Protein AF-A0A970E0R8-F1 (afdb_monomer)

Foldseek 3Di:
DQLVVVCCVVAPCLVVCQVPVVVLVVPFFFDFAPVLVVQLVVLNVQLNVLSVCRNVVNDDDCPSNVVSSVSNVVSSVVRVVLRVVCVPPLQAHTVLQVVVCVVVVVVVLVVVCSVVRRGHDLVNQLVGLRQVNLQVCQVVVQVVLVVQQKHFDGQDPPASWTWIAGNVCNVWIKIAHSNLCSQQAVVVSVVHDGVHPDHPLVRRQRIWTPDDPVLLVLLVVLCQVQVVVVQWHFDDDDVPVQKTKIQRNVDQKIKMAGSRVLCGQLSCCNVPVVVSSVSNNVVSPDPRIDIGHPVRVVVVVVVVVVVVVVVVVVVVVD

Structure (mmCIF, N/CA/C/O backbone):
data_AF-A0A970E0R8-F1
#
_entry.id   AF-A0A970E0R8-F1
#
loop_
_atom_site.group_PDB
_atom_site.id
_atom_site.type_symbol
_atom_site.label_atom_id
_atom_site.label_alt_id
_atom_site.label_comp_id
_atom_site.label_asym_id
_atom_site.label_entity_id
_atom_site.label_seq_id
_atom_site.pdbx_PDB_ins_code
_atom_site.Cartn_x
_atom_site.Cartn_y
_atom_site.Cartn_z
_atom_site.occupancy
_atom_site.B_iso_or_equiv
_atom_site.auth_seq_id
_atom_site.auth_comp_id
_atom_site.auth_asym_id
_atom_site.auth_atom_id
_atom_site.pdbx_PDB_model_num
ATOM 1 N N . MET A 1 1 ? 35.365 23.571 -42.923 1.00 55.44 1 MET A N 1
ATOM 2 C CA . MET A 1 1 ? 34.091 23.114 -42.326 1.00 55.44 1 MET A CA 1
ATOM 3 C C . MET A 1 1 ? 34.429 22.540 -40.958 1.00 55.44 1 MET A C 1
ATOM 5 O O . MET A 1 1 ? 35.427 21.837 -40.875 1.00 55.44 1 MET A O 1
ATOM 9 N N . SER A 1 2 ? 33.723 22.905 -39.884 1.00 83.94 2 SER A N 1
ATOM 10 C CA . SER A 1 2 ? 33.993 22.300 -38.567 1.00 83.94 2 SER A CA 1
ATOM 11 C C . SER A 1 2 ? 33.702 20.799 -38.647 1.00 83.94 2 SER A C 1
ATOM 13 O O . SER A 1 2 ? 32.659 20.429 -39.182 1.00 83.94 2 SER A O 1
ATOM 15 N N . ARG A 1 3 ? 34.587 19.939 -38.120 1.00 82.94 3 ARG A N 1
ATOM 16 C CA . ARG A 1 3 ? 34.384 18.474 -38.093 1.00 82.94 3 ARG A CA 1
ATOM 17 C C . ARG A 1 3 ? 33.045 18.084 -37.459 1.00 82.94 3 ARG A C 1
ATOM 19 O O . ARG A 1 3 ? 32.427 17.104 -37.847 1.00 82.94 3 ARG A O 1
ATOM 26 N N . ARG A 1 4 ? 32.552 18.910 -36.536 1.00 83.81 4 ARG A N 1
ATOM 27 C CA . ARG A 1 4 ? 31.232 18.768 -35.916 1.00 83.81 4 ARG A CA 1
ATOM 28 C C . ARG A 1 4 ? 30.074 18.980 -36.905 1.00 83.81 4 ARG A C 1
ATOM 30 O O . ARG A 1 4 ? 29.100 18.242 -36.865 1.00 83.81 4 ARG A O 1
ATOM 37 N N . VAL A 1 5 ? 30.206 19.944 -37.819 1.00 84.56 5 VAL A N 1
ATOM 38 C CA . VAL A 1 5 ? 29.236 20.192 -38.905 1.00 84.56 5 VAL A CA 1
ATOM 39 C C . VAL A 1 5 ? 29.293 19.070 -39.945 1.00 84.56 5 VAL A C 1
ATOM 41 O O . VAL A 1 5 ? 28.262 18.664 -40.467 1.00 84.56 5 VAL A O 1
ATOM 44 N N . GLU A 1 6 ? 30.484 18.532 -40.219 1.00 85.62 6 GLU A N 1
ATOM 45 C CA . GLU A 1 6 ? 30.643 17.362 -41.091 1.00 85.62 6 GLU A CA 1
ATOM 46 C C . GLU A 1 6 ? 29.931 16.126 -40.520 1.00 85.62 6 GLU A C 1
ATOM 48 O O . GLU A 1 6 ? 29.202 15.456 -41.250 1.00 85.62 6 GLU A O 1
ATOM 53 N N . LEU A 1 7 ? 30.070 15.865 -39.213 1.00 87.25 7 LEU A N 1
ATOM 54 C CA . LEU A 1 7 ? 29.351 14.780 -38.539 1.00 87.25 7 LEU A CA 1
ATOM 55 C C . LEU A 1 7 ? 27.836 14.967 -38.577 1.00 87.25 7 LEU A C 1
ATOM 57 O O . LEU A 1 7 ? 27.140 14.034 -38.960 1.00 87.25 7 LEU A O 1
ATOM 61 N N . ALA A 1 8 ? 27.340 16.159 -38.238 1.00 86.31 8 ALA A N 1
ATOM 62 C CA . ALA A 1 8 ? 25.906 16.450 -38.240 1.00 86.31 8 ALA A CA 1
ATOM 63 C C . ALA A 1 8 ? 25.267 16.279 -39.632 1.00 86.31 8 ALA A C 1
ATOM 65 O O . ALA A 1 8 ? 24.141 15.809 -39.740 1.00 86.31 8 ALA A O 1
ATOM 66 N N . ASN A 1 9 ? 26.002 16.608 -40.701 1.00 85.62 9 ASN A N 1
ATOM 67 C CA . ASN A 1 9 ? 25.536 16.403 -42.075 1.00 85.62 9 ASN A CA 1
ATOM 68 C C . ASN A 1 9 ? 25.559 14.929 -42.505 1.00 85.62 9 ASN A C 1
ATOM 70 O O . ASN A 1 9 ? 24.813 14.542 -43.401 1.00 85.62 9 ASN A O 1
ATOM 74 N N . LYS A 1 10 ? 26.456 14.119 -41.930 1.00 87.94 10 LYS A N 1
ATOM 75 C CA . LYS A 1 10 ? 26.645 12.715 -42.315 1.00 87.94 10 LYS A CA 1
ATOM 76 C C . LYS A 1 10 ? 25.756 11.757 -41.522 1.00 87.94 10 LYS A C 1
ATOM 78 O O . LYS A 1 10 ? 25.326 10.744 -42.069 1.00 87.94 10 LYS A O 1
ATOM 83 N N . TYR A 1 11 ? 25.501 12.073 -40.258 1.00 88.50 11 TYR A N 1
ATOM 84 C CA . TYR A 1 11 ? 24.679 11.292 -39.343 1.00 88.50 11 TYR A CA 1
ATOM 85 C C . TYR A 1 11 ? 23.713 12.246 -38.640 1.00 88.50 11 TYR A C 1
ATOM 87 O O . TYR A 1 11 ? 24.094 12.988 -37.733 1.00 88.50 11 TYR A O 1
ATOM 95 N N . GLU A 1 12 ? 22.464 12.255 -39.095 1.00 87.75 12 GLU A N 1
ATOM 96 C CA . GLU A 1 12 ? 21.429 13.131 -38.550 1.00 87.75 12 GLU A CA 1
ATOM 97 C C . GLU A 1 12 ? 21.227 12.866 -37.050 1.00 87.75 12 GLU A C 1
ATOM 99 O O . GLU A 1 12 ? 21.068 11.721 -36.636 1.00 87.75 12 GLU A O 1
ATOM 104 N N . GLY A 1 13 ? 21.266 13.916 -36.224 1.00 85.50 13 GLY A N 1
ATOM 105 C CA . GLY A 1 13 ? 21.041 13.817 -34.776 1.00 85.50 13 GLY A CA 1
ATOM 106 C C . GLY A 1 13 ? 22.194 13.227 -33.949 1.00 85.50 13 GLY A C 1
ATOM 107 O O . GLY A 1 13 ? 22.050 13.100 -32.736 1.00 85.50 13 GLY A O 1
ATOM 108 N N . ILE A 1 14 ? 23.351 12.904 -34.547 1.00 87.44 14 ILE A N 1
ATOM 109 C CA . ILE A 1 14 ? 24.494 12.310 -33.817 1.00 87.44 14 ILE A CA 1
ATOM 110 C C . ILE A 1 14 ? 25.061 13.220 -32.721 1.00 87.44 14 ILE A C 1
ATOM 112 O O . ILE A 1 14 ? 25.547 12.738 -31.704 1.00 87.44 14 ILE A O 1
ATOM 116 N N . ILE A 1 15 ? 25.011 14.538 -32.929 1.00 87.12 15 ILE A N 1
ATOM 117 C CA . ILE A 1 15 ? 25.496 15.518 -31.953 1.00 87.12 15 ILE A CA 1
ATOM 118 C C . ILE A 1 15 ? 24.548 15.574 -30.755 1.00 87.12 15 ILE A C 1
ATOM 120 O O . ILE A 1 15 ? 25.009 15.486 -29.623 1.00 87.12 15 ILE A O 1
ATOM 124 N N . ASP A 1 16 ? 23.240 15.621 -31.003 1.00 84.81 16 ASP A N 1
ATOM 125 C CA . ASP A 1 16 ? 22.225 15.639 -29.944 1.00 84.81 16 ASP A CA 1
ATOM 126 C C . ASP A 1 16 ? 22.249 14.336 -29.133 1.00 84.81 16 ASP A C 1
ATOM 128 O O . ASP A 1 16 ? 22.118 14.351 -27.914 1.00 84.81 16 ASP A O 1
ATOM 132 N N . ALA A 1 17 ? 22.482 13.200 -29.796 1.00 83.94 17 ALA A N 1
ATOM 133 C CA . ALA A 1 17 ? 22.607 11.902 -29.140 1.00 83.94 17 ALA A CA 1
ATOM 134 C C . ALA A 1 17 ? 23.769 11.827 -28.137 1.00 83.94 17 ALA A C 1
ATOM 136 O O . ALA A 1 17 ? 23.660 11.094 -27.160 1.00 83.94 17 ALA A O 1
ATOM 137 N N . VAL A 1 18 ? 24.859 12.559 -28.388 1.00 85.62 18 VAL A N 1
ATOM 138 C CA . VAL A 1 18 ? 26.055 12.636 -27.529 1.00 85.62 18 VAL A CA 1
ATOM 139 C C . VAL A 1 18 ? 25.902 13.714 -26.455 1.00 85.62 18 VAL A C 1
ATOM 141 O O . VAL A 1 18 ? 26.378 13.543 -25.342 1.00 85.62 18 VAL A O 1
ATOM 144 N N . GLU A 1 19 ? 25.257 14.840 -26.766 1.00 83.56 19 GLU A N 1
ATOM 145 C CA . GLU A 1 19 ? 25.126 15.955 -25.818 1.00 83.56 19 GLU A CA 1
ATOM 146 C C . GLU A 1 19 ? 23.955 15.793 -24.836 1.00 83.56 19 GLU A C 1
ATOM 148 O O . GLU A 1 19 ? 24.009 16.342 -23.738 1.00 83.56 19 GLU A O 1
ATOM 153 N N . ASP A 1 20 ? 22.922 15.032 -25.206 1.00 81.62 20 ASP A N 1
ATOM 154 C CA . ASP A 1 20 ? 21.663 14.888 -24.463 1.00 81.62 20 ASP A CA 1
ATOM 155 C C . ASP A 1 20 ? 21.230 13.409 -24.330 1.00 81.62 20 ASP A C 1
ATOM 157 O O . ASP A 1 20 ? 20.038 13.079 -24.342 1.00 81.62 20 ASP A O 1
ATOM 161 N N . SER A 1 21 ? 22.189 12.491 -24.203 1.00 72.69 21 SER A N 1
ATOM 162 C CA . SER A 1 21 ? 21.945 11.042 -24.214 1.00 72.69 21 SER A CA 1
ATOM 163 C C . SER A 1 21 ? 20.927 10.565 -23.164 1.00 72.69 21 SER A C 1
ATOM 165 O O . SER A 1 21 ? 20.102 9.694 -23.452 1.00 72.69 21 SER A O 1
ATOM 167 N N . ASP A 1 22 ? 20.899 11.190 -21.985 1.00 76.38 22 ASP A N 1
ATOM 168 C CA . ASP A 1 22 ? 19.986 10.840 -20.890 1.00 76.38 22 ASP A CA 1
ATOM 169 C C . ASP A 1 22 ? 18.531 11.287 -21.114 1.00 76.38 22 ASP A C 1
ATOM 171 O O . ASP A 1 22 ? 17.607 10.722 -20.514 1.00 76.38 22 ASP A O 1
ATOM 175 N N . ARG A 1 23 ? 18.283 12.259 -22.010 1.00 80.62 23 ARG A N 1
ATOM 176 C CA . ARG A 1 23 ? 16.935 12.821 -22.230 1.00 80.62 23 ARG A CA 1
ATOM 177 C C . ARG A 1 23 ? 15.926 11.787 -22.703 1.00 80.62 23 ARG A C 1
ATOM 179 O O . ARG A 1 23 ? 14.732 11.954 -22.460 1.00 80.62 23 ARG A O 1
ATOM 186 N N . ILE A 1 24 ? 16.378 10.716 -23.357 1.00 83.31 24 ILE A N 1
ATOM 187 C CA . ILE A 1 24 ? 15.482 9.650 -23.804 1.00 83.31 24 ILE A CA 1
ATOM 188 C C . ILE A 1 24 ? 14.717 9.048 -22.629 1.00 83.31 24 ILE A C 1
ATOM 190 O O . ILE A 1 24 ? 13.506 8.874 -22.727 1.00 83.31 24 ILE A O 1
ATOM 194 N N . PHE A 1 25 ? 15.384 8.808 -21.498 1.00 84.62 25 PHE A N 1
ATOM 195 C CA . PHE A 1 25 ? 14.756 8.206 -20.328 1.00 84.62 25 PHE A CA 1
ATOM 196 C C . PHE A 1 25 ? 13.731 9.138 -19.698 1.00 84.62 25 PHE A C 1
ATOM 198 O O . PHE A 1 25 ? 12.770 8.657 -19.100 1.00 84.62 25 PHE A O 1
ATOM 205 N N . ASP A 1 26 ? 13.898 10.451 -19.865 1.00 82.06 26 ASP A N 1
ATOM 206 C CA . ASP A 1 26 ? 12.980 11.453 -19.340 1.00 82.06 26 ASP A CA 1
ATOM 207 C C . ASP A 1 26 ? 11.621 11.483 -20.033 1.00 82.06 26 ASP A C 1
ATOM 209 O O . ASP A 1 26 ? 10.632 11.850 -19.395 1.00 82.06 26 ASP A O 1
ATOM 213 N N . LEU A 1 27 ? 11.556 11.022 -21.279 1.00 84.88 27 LEU A N 1
ATOM 214 C CA . LEU A 1 27 ? 10.340 11.000 -22.091 1.00 84.88 27 LEU A CA 1
ATOM 215 C C . LEU A 1 27 ? 9.487 9.739 -21.887 1.00 84.88 27 LEU A C 1
ATOM 217 O O . LEU A 1 27 ? 8.337 9.705 -22.319 1.00 84.88 27 LEU A O 1
ATOM 221 N N . LEU A 1 28 ? 10.036 8.713 -21.236 1.00 91.00 28 LEU A N 1
ATOM 222 C CA . LEU A 1 28 ? 9.381 7.413 -21.080 1.00 91.00 28 LEU A CA 1
ATOM 223 C C . LEU A 1 28 ? 8.360 7.444 -19.943 1.00 91.00 28 LEU A C 1
ATOM 225 O O . LEU A 1 28 ? 8.532 8.156 -18.948 1.00 91.00 28 LEU A O 1
ATOM 229 N N . GLU A 1 29 ? 7.304 6.643 -20.067 1.00 92.25 29 GLU A N 1
ATOM 230 C CA . GLU A 1 29 ? 6.289 6.496 -19.021 1.00 92.25 29 GLU A CA 1
ATOM 231 C C . GLU A 1 29 ? 6.630 5.328 -18.087 1.00 92.25 29 GLU A C 1
ATOM 233 O O . GLU A 1 29 ? 6.401 5.392 -16.868 1.00 92.25 29 GLU A O 1
ATOM 238 N N . LEU A 1 30 ? 7.228 4.275 -18.648 1.00 96.25 30 LEU A N 1
ATOM 239 C CA . LEU A 1 30 ? 7.554 3.041 -17.950 1.00 96.25 30 LEU A CA 1
ATOM 240 C C . LEU A 1 30 ? 8.971 3.026 -17.376 1.00 96.25 30 LEU A C 1
ATOM 242 O O . LEU A 1 30 ? 9.902 3.657 -17.874 1.00 96.25 30 LEU A O 1
ATOM 246 N N . MET A 1 31 ? 9.132 2.259 -16.301 1.00 95.50 31 MET A N 1
ATOM 247 C CA . MET A 1 31 ? 10.442 1.809 -15.857 1.00 95.50 31 MET A CA 1
ATOM 248 C C . MET A 1 31 ? 11.032 0.912 -16.947 1.00 95.50 31 MET A C 1
ATOM 250 O O . MET A 1 31 ? 10.398 -0.052 -17.379 1.00 95.50 31 MET A O 1
ATOM 254 N N . ILE A 1 32 ? 12.253 1.233 -17.366 1.00 94.88 32 ILE A N 1
ATOM 255 C CA . ILE A 1 32 ? 12.979 0.454 -18.369 1.00 94.88 32 ILE A CA 1
ATOM 256 C C . ILE A 1 32 ? 13.851 -0.596 -17.671 1.00 94.88 32 ILE A C 1
ATOM 258 O O . ILE A 1 32 ? 14.581 -0.224 -16.740 1.00 94.88 32 ILE A O 1
ATOM 262 N N . PRO A 1 33 ? 13.808 -1.866 -18.117 1.00 95.12 33 PRO A N 1
ATOM 263 C CA . PRO A 1 33 ? 14.660 -2.925 -17.600 1.00 95.12 33 PRO A CA 1
ATOM 264 C C . PRO A 1 33 ? 16.147 -2.574 -17.667 1.00 95.12 33 PRO A C 1
ATOM 266 O O . PRO A 1 33 ? 16.632 -2.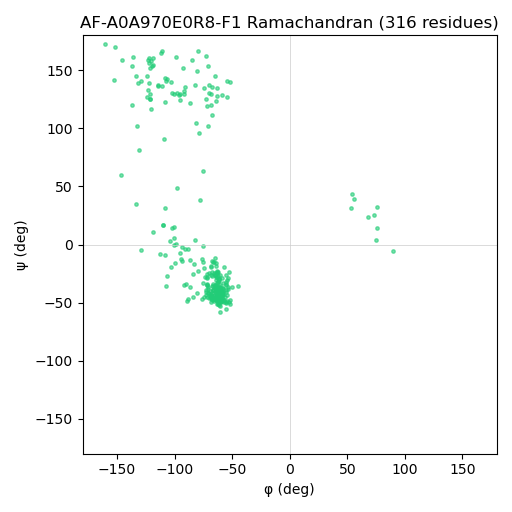025 -18.662 1.00 95.12 33 PRO A O 1
ATOM 269 N N . ASP A 1 34 ? 16.895 -2.950 -16.630 1.00 94.19 34 ASP A N 1
ATOM 270 C CA . ASP A 1 34 ? 18.324 -2.632 -16.527 1.00 94.19 34 ASP A CA 1
ATOM 271 C C . ASP A 1 34 ? 19.145 -3.165 -17.709 1.00 94.19 34 ASP A C 1
ATOM 273 O O . ASP A 1 34 ? 20.090 -2.506 -18.134 1.00 94.19 34 ASP A O 1
ATOM 277 N N . HIS A 1 35 ? 18.782 -4.312 -18.289 1.00 92.69 35 HIS A N 1
ATOM 278 C CA . HIS A 1 35 ? 19.501 -4.864 -19.441 1.00 92.69 35 HIS A CA 1
ATOM 279 C C . HIS A 1 35 ? 19.390 -3.968 -20.692 1.00 92.69 35 HIS A C 1
ATOM 281 O O . HIS A 1 35 ? 20.381 -3.795 -21.404 1.00 92.69 35 HIS A O 1
ATOM 287 N N . LEU A 1 36 ? 18.233 -3.330 -20.922 1.00 94.06 36 LEU A N 1
ATOM 288 C CA . LEU A 1 36 ? 18.048 -2.362 -22.011 1.00 94.06 36 LEU A CA 1
ATOM 289 C C . LEU A 1 36 ? 18.770 -1.045 -21.709 1.00 94.06 36 LEU A C 1
ATOM 291 O O . LEU A 1 36 ? 19.486 -0.529 -22.567 1.00 94.06 36 LEU A O 1
ATOM 295 N N . LYS A 1 37 ? 18.658 -0.545 -20.467 1.00 92.12 37 LYS A N 1
ATOM 296 C CA . LYS A 1 37 ? 19.397 0.645 -20.007 1.00 92.12 37 LYS A CA 1
ATOM 297 C C . LYS A 1 37 ? 20.903 0.470 -20.219 1.00 92.12 37 LYS A C 1
ATOM 299 O O . LYS A 1 37 ? 21.541 1.319 -20.827 1.00 92.12 37 LYS A O 1
ATOM 304 N N . GLN A 1 38 ? 21.464 -0.658 -19.780 1.00 92.88 38 GLN A N 1
ATOM 305 C CA . GLN A 1 38 ? 22.888 -0.968 -19.931 1.00 92.88 38 GLN A CA 1
ATOM 306 C C . GLN A 1 38 ? 23.321 -1.076 -21.394 1.00 92.88 38 GLN A C 1
ATOM 308 O O . GLN A 1 38 ? 24.420 -0.637 -21.724 1.00 92.88 38 GLN A O 1
ATOM 313 N N . SER A 1 39 ? 22.489 -1.658 -22.266 1.00 93.25 39 SER A N 1
ATOM 314 C CA . SER A 1 39 ? 22.783 -1.718 -23.702 1.00 93.25 39 SER A CA 1
ATOM 315 C C . SER A 1 39 ? 22.872 -0.317 -24.306 1.00 93.25 39 SER A C 1
ATOM 317 O O . SER A 1 39 ? 23.818 -0.023 -25.034 1.00 93.25 39 SER A O 1
ATOM 319 N N . CYS A 1 40 ? 21.930 0.560 -23.952 1.00 92.88 40 CYS A N 1
ATOM 320 C CA . CYS A 1 40 ? 21.928 1.946 -24.406 1.00 92.88 40 CYS A CA 1
ATOM 321 C C . CYS A 1 40 ? 23.126 2.726 -23.859 1.00 92.88 40 CYS A C 1
ATOM 323 O O . CYS A 1 40 ? 23.849 3.318 -24.648 1.00 92.88 40 CYS A O 1
ATOM 325 N N . PHE A 1 41 ? 23.406 2.661 -22.551 1.00 92.25 41 PHE A N 1
ATOM 326 C CA . PHE A 1 41 ? 24.554 3.358 -21.958 1.00 92.25 41 PHE A CA 1
ATOM 327 C C . PHE A 1 41 ? 25.885 2.927 -22.579 1.00 92.25 41 PHE A C 1
ATOM 329 O O . PHE A 1 41 ? 26.714 3.770 -22.895 1.00 92.25 41 PHE A O 1
ATOM 336 N N . LYS A 1 42 ? 26.079 1.627 -22.838 1.00 93.81 42 LYS A N 1
ATOM 337 C CA . LYS A 1 42 ? 27.290 1.141 -23.519 1.00 93.81 42 LYS A CA 1
ATOM 338 C C . LYS A 1 42 ? 27.416 1.686 -24.941 1.00 93.81 42 LYS A C 1
ATOM 340 O O . LYS A 1 42 ? 28.516 2.056 -25.342 1.00 93.81 42 LYS A O 1
ATOM 345 N N . ALA A 1 43 ? 26.315 1.711 -25.695 1.00 92.75 43 ALA A N 1
ATOM 346 C CA . ALA A 1 43 ? 26.308 2.240 -27.056 1.00 92.75 43 ALA A CA 1
ATOM 347 C C . ALA A 1 43 ? 26.557 3.758 -27.078 1.00 92.75 43 ALA A C 1
ATOM 349 O O . ALA A 1 43 ? 27.310 4.238 -27.924 1.00 92.75 43 ALA A O 1
ATOM 350 N N . THR A 1 44 ? 25.987 4.490 -26.117 1.00 92.25 44 THR A N 1
ATOM 351 C CA . THR A 1 44 ? 26.241 5.916 -25.891 1.00 92.25 44 THR A CA 1
ATOM 352 C C . THR A 1 44 ? 27.713 6.169 -25.573 1.00 92.25 44 THR A C 1
ATOM 354 O O . THR A 1 44 ? 28.370 6.862 -26.339 1.00 92.25 44 THR A O 1
ATOM 357 N N . ASP A 1 45 ? 28.270 5.549 -24.526 1.00 92.50 45 ASP A N 1
ATOM 358 C CA . ASP A 1 45 ? 29.668 5.745 -24.104 1.00 92.50 45 ASP A CA 1
ATOM 359 C C . ASP A 1 45 ? 30.669 5.505 -25.244 1.00 92.50 45 ASP A C 1
ATOM 361 O O . ASP A 1 45 ? 31.712 6.157 -25.343 1.00 92.50 45 ASP A O 1
ATOM 365 N N . GLU A 1 46 ? 30.397 4.507 -26.086 1.00 93.62 46 GLU A N 1
ATOM 366 C CA . GLU A 1 46 ? 31.223 4.209 -27.249 1.00 93.62 46 GLU A CA 1
ATOM 367 C C . GLU A 1 46 ? 31.103 5.288 -28.331 1.00 93.62 46 GLU A C 1
ATOM 369 O O . GLU A 1 46 ? 32.120 5.743 -28.862 1.00 93.62 46 GLU A O 1
ATOM 374 N N . LEU A 1 47 ? 29.877 5.717 -28.637 1.00 93.38 47 LEU A N 1
ATOM 375 C CA . LEU A 1 47 ? 29.610 6.773 -29.606 1.00 93.38 47 LEU A CA 1
ATOM 376 C C . LEU A 1 47 ? 30.240 8.104 -29.173 1.00 93.38 47 LEU A C 1
ATOM 378 O O . LEU A 1 47 ? 30.923 8.734 -29.979 1.00 93.38 47 LEU A O 1
ATOM 382 N N . GLU A 1 48 ? 30.069 8.500 -27.909 1.00 92.88 48 GLU A N 1
ATOM 383 C CA . GLU A 1 48 ? 30.628 9.733 -27.343 1.00 92.88 48 GLU A CA 1
ATOM 384 C C . GLU A 1 48 ? 32.154 9.770 -27.498 1.00 92.88 48 GLU A C 1
ATOM 386 O O . GLU A 1 48 ? 32.702 10.741 -28.025 1.00 92.88 48 GLU A O 1
ATOM 391 N N . LYS A 1 49 ? 32.846 8.677 -27.144 1.00 92.69 49 LYS A N 1
ATOM 392 C CA . LYS A 1 49 ? 34.310 8.567 -27.284 1.00 92.69 49 LYS A CA 1
ATOM 393 C C . LYS A 1 49 ? 34.770 8.721 -28.728 1.00 92.69 49 LYS A C 1
ATOM 395 O O . LYS A 1 49 ? 35.749 9.423 -28.985 1.00 92.69 49 LYS A O 1
ATOM 400 N N . LEU A 1 50 ? 34.098 8.062 -29.672 1.00 92.31 50 LEU A N 1
ATOM 401 C CA . LEU A 1 50 ? 34.465 8.131 -31.089 1.00 92.31 50 LEU A CA 1
ATOM 402 C C . LEU A 1 50 ? 34.188 9.521 -31.674 1.00 92.31 50 LEU A C 1
ATOM 404 O O . LEU A 1 50 ? 35.007 10.050 -32.432 1.00 92.31 50 LEU A O 1
ATOM 408 N N . VAL A 1 51 ? 33.069 10.147 -31.296 1.00 91.19 51 VAL A N 1
ATOM 409 C CA . VAL A 1 51 ? 32.735 11.516 -31.712 1.00 91.19 51 VAL A CA 1
ATOM 410 C C . VAL A 1 51 ? 33.764 12.500 -31.161 1.00 91.19 51 VAL A C 1
ATOM 412 O O . VAL A 1 51 ? 34.284 13.318 -31.922 1.00 91.19 51 VAL A O 1
ATOM 415 N N . GLU A 1 52 ? 34.132 12.389 -29.884 1.00 91.38 52 GLU A N 1
ATOM 416 C CA . GLU A 1 52 ? 35.150 13.239 -29.264 1.00 91.38 52 GLU A CA 1
ATOM 417 C C . GLU A 1 52 ? 36.513 13.084 -29.959 1.00 91.38 52 GLU A C 1
ATOM 419 O O . GLU A 1 52 ? 37.140 14.077 -30.338 1.00 91.38 52 GLU A O 1
ATOM 424 N N . GLN A 1 53 ? 36.966 11.847 -30.196 1.00 90.94 53 GLN A N 1
ATOM 425 C CA . GLN A 1 53 ? 38.235 11.578 -30.882 1.00 90.94 53 GLN A CA 1
ATOM 426 C C . GLN A 1 53 ? 38.269 12.164 -32.296 1.00 90.94 53 GLN A C 1
ATOM 428 O O . GLN A 1 53 ? 39.277 12.760 -32.696 1.00 90.94 53 GLN A O 1
ATOM 433 N N . TYR A 1 54 ? 37.173 12.041 -33.045 1.00 90.81 54 TYR A N 1
ATOM 434 C CA . TYR A 1 54 ? 37.073 12.612 -34.381 1.00 90.81 54 TYR A CA 1
ATOM 435 C C . TYR A 1 54 ? 37.040 14.147 -34.347 1.00 90.81 54 TYR A C 1
ATOM 437 O O . TYR A 1 54 ? 37.779 14.795 -35.095 1.00 90.81 54 TYR A O 1
ATOM 445 N N . VAL A 1 55 ? 36.244 14.755 -33.460 1.00 87.94 55 VAL A N 1
ATOM 446 C CA . VAL A 1 55 ? 36.138 16.220 -33.327 1.00 87.94 55 VAL A CA 1
ATOM 447 C C . VAL A 1 55 ? 37.472 16.844 -32.901 1.00 87.94 55 VAL A C 1
ATOM 449 O O . VAL A 1 55 ? 37.860 17.869 -33.462 1.00 87.94 55 VAL A O 1
ATOM 452 N N . LEU A 1 56 ? 38.211 16.206 -31.985 1.00 89.12 56 LEU A N 1
ATOM 453 C CA . LEU A 1 56 ? 39.509 16.676 -31.481 1.00 89.12 56 LEU A CA 1
ATOM 454 C C . LEU A 1 56 ? 40.688 16.477 -32.446 1.00 89.12 56 LEU A C 1
ATOM 456 O O . LEU A 1 56 ? 41.811 16.846 -32.106 1.00 89.12 56 LEU A O 1
ATOM 460 N N . GLY A 1 57 ? 40.489 15.884 -33.625 1.00 84.81 57 GLY A N 1
ATOM 461 C CA . GLY A 1 57 ? 41.603 15.657 -34.550 1.00 84.81 57 GLY A CA 1
ATOM 462 C C . GLY A 1 57 ? 42.337 14.328 -34.378 1.00 84.81 57 GLY A C 1
ATOM 463 O O . GLY A 1 57 ? 43.215 14.041 -35.189 1.00 84.81 57 GLY A O 1
ATOM 464 N N . LYS A 1 58 ? 42.004 13.536 -33.348 1.00 84.56 58 LYS A N 1
ATOM 465 C CA . LYS A 1 58 ? 42.727 12.308 -32.966 1.00 84.56 58 LYS A CA 1
ATOM 466 C C . LYS A 1 58 ? 42.437 11.139 -33.908 1.00 84.56 58 LYS A C 1
ATOM 468 O O . LYS A 1 58 ? 43.338 10.355 -34.181 1.00 84.56 58 LYS A O 1
ATOM 473 N N . GLU A 1 59 ? 41.221 11.065 -34.448 1.00 81.56 59 GLU A N 1
ATOM 474 C CA . GLU A 1 59 ? 40.891 10.202 -35.587 1.00 81.56 59 GLU A CA 1
ATOM 475 C C . GLU A 1 59 ? 40.710 11.026 -36.867 1.00 81.56 59 GLU A C 1
ATOM 477 O O . GLU A 1 59 ? 40.183 12.141 -36.855 1.00 81.56 59 GLU A O 1
ATOM 482 N N . SER A 1 60 ? 41.165 10.483 -37.996 1.00 75.31 60 SER A N 1
ATOM 483 C CA . SER A 1 60 ? 41.086 11.130 -39.312 1.00 75.31 60 SER A CA 1
ATOM 484 C C . SER A 1 60 ? 39.923 10.630 -40.170 1.00 75.31 60 SER A C 1
ATOM 486 O O . SER A 1 60 ? 39.567 11.286 -41.145 1.00 75.31 60 SER A O 1
ATOM 488 N N . THR A 1 61 ? 39.317 9.492 -39.820 1.00 79.44 61 THR A N 1
ATOM 489 C CA . THR A 1 61 ? 38.247 8.865 -40.607 1.00 79.44 61 THR A CA 1
ATOM 490 C C . THR A 1 61 ? 36.988 8.676 -39.774 1.00 79.44 61 THR A C 1
ATOM 492 O O . THR A 1 61 ? 37.040 8.650 -38.554 1.00 79.44 61 THR A O 1
ATOM 495 N N . THR A 1 62 ? 35.846 8.535 -40.445 1.00 82.44 62 THR A N 1
ATOM 496 C CA . THR A 1 62 ? 34.536 8.295 -39.811 1.00 82.44 62 THR A CA 1
ATOM 497 C C . THR A 1 62 ? 34.095 6.829 -39.909 1.00 82.44 62 THR A C 1
ATOM 499 O O . THR A 1 62 ? 32.917 6.529 -39.723 1.00 82.44 62 THR A O 1
ATOM 502 N N . GLY A 1 63 ? 35.010 5.914 -40.259 1.00 82.50 63 GLY A N 1
ATOM 503 C CA . GLY A 1 63 ? 34.685 4.508 -40.529 1.00 82.50 63 GLY A CA 1
ATOM 504 C C . GLY A 1 63 ? 34.173 3.751 -39.300 1.00 82.50 63 GLY A C 1
ATOM 505 O O . GLY A 1 63 ? 33.241 2.963 -39.416 1.00 82.50 63 GLY A O 1
ATOM 506 N N . SER A 1 64 ? 34.732 4.051 -38.127 1.00 84.50 64 SER A N 1
ATOM 507 C CA . SER A 1 64 ? 34.343 3.530 -36.806 1.00 84.50 64 SER A CA 1
ATOM 508 C C . SER A 1 64 ? 33.010 4.099 -36.297 1.00 84.50 64 SER A C 1
ATOM 510 O O . SER A 1 64 ? 32.286 3.426 -35.565 1.00 84.50 64 SER A O 1
ATOM 512 N N . LEU A 1 65 ? 32.652 5.316 -36.720 1.00 89.75 65 LEU A N 1
ATOM 513 C CA . LEU A 1 65 ? 31.465 6.032 -36.243 1.00 89.75 65 LEU A CA 1
ATOM 514 C C . LEU A 1 65 ? 30.149 5.450 -36.758 1.00 89.75 65 LEU A C 1
ATOM 516 O O . LEU A 1 65 ? 29.170 5.451 -36.021 1.00 89.75 65 LEU A O 1
ATOM 520 N N . ARG A 1 66 ? 30.105 4.935 -37.993 1.00 90.06 66 ARG A N 1
ATOM 521 C CA . ARG A 1 66 ? 28.862 4.384 -38.556 1.00 90.06 66 ARG A CA 1
ATOM 522 C C . ARG A 1 66 ? 28.350 3.167 -37.765 1.00 90.06 66 ARG A C 1
ATOM 524 O O . ARG A 1 66 ? 27.202 3.216 -37.337 1.00 90.06 66 ARG A O 1
ATOM 531 N N . PRO A 1 67 ? 29.163 2.128 -37.493 1.00 92.75 67 PRO A N 1
ATOM 532 C CA . PRO A 1 67 ? 28.712 0.993 -36.684 1.00 92.75 67 PRO A CA 1
ATOM 533 C C . PRO A 1 67 ? 28.364 1.358 -35.233 1.00 92.75 67 PRO A C 1
ATOM 535 O O . PRO A 1 67 ? 27.536 0.697 -34.611 1.00 92.75 67 PRO A O 1
ATOM 538 N N . ALA A 1 68 ? 29.012 2.372 -34.648 1.00 92.88 68 ALA A N 1
ATOM 539 C CA . ALA A 1 68 ? 28.648 2.872 -33.318 1.00 92.88 68 ALA A CA 1
ATOM 540 C C . ALA A 1 68 ? 27.302 3.614 -33.342 1.00 92.88 68 ALA A C 1
ATOM 542 O O . ALA A 1 68 ? 26.459 3.392 -32.476 1.00 92.88 68 ALA A O 1
ATOM 543 N N . TRP A 1 69 ? 27.070 4.429 -34.374 1.00 92.88 69 TRP A N 1
ATOM 544 C CA . TRP A 1 69 ? 25.808 5.131 -34.595 1.00 92.88 69 TRP A CA 1
ATOM 545 C C . TRP A 1 69 ? 24.633 4.176 -34.833 1.00 92.88 69 TRP A C 1
ATOM 547 O O . TRP A 1 69 ? 23.562 4.354 -34.258 1.00 92.88 69 TRP A O 1
ATOM 557 N N . GLU A 1 70 ? 24.835 3.132 -35.641 1.00 93.12 70 GLU A N 1
ATOM 558 C CA . GLU A 1 70 ? 23.836 2.083 -35.879 1.00 93.12 70 GLU A CA 1
ATOM 559 C C . GLU A 1 70 ? 23.474 1.362 -34.565 1.00 93.12 70 GLU A C 1
ATOM 561 O O . GLU A 1 70 ? 22.295 1.287 -34.226 1.00 93.12 70 GLU A O 1
ATOM 566 N N . ARG A 1 71 ? 24.463 0.963 -33.750 1.00 94.06 71 ARG A N 1
ATOM 567 C CA . ARG A 1 71 ? 24.224 0.329 -32.437 1.00 94.06 71 ARG A CA 1
ATOM 568 C C . ARG A 1 71 ? 23.509 1.228 -31.431 1.00 94.06 71 ARG A C 1
ATOM 570 O O . ARG A 1 71 ? 22.664 0.744 -30.680 1.00 94.06 71 ARG A O 1
ATOM 577 N N . TYR A 1 72 ? 23.837 2.521 -31.396 1.00 93.00 72 TYR A N 1
ATOM 578 C CA . TYR A 1 72 ? 23.114 3.485 -30.565 1.00 93.00 72 TYR A CA 1
ATOM 579 C C . TYR A 1 72 ? 21.637 3.552 -30.966 1.00 93.00 72 TYR A C 1
ATOM 581 O O . TYR A 1 72 ? 20.766 3.434 -30.104 1.00 93.00 72 TYR A O 1
ATOM 589 N N . ASN A 1 73 ? 21.348 3.674 -32.266 1.00 92.62 73 ASN A N 1
ATOM 590 C CA . ASN A 1 73 ? 19.971 3.718 -32.753 1.00 92.62 73 ASN A CA 1
ATOM 591 C C . ASN A 1 73 ? 19.222 2.413 -32.473 1.00 92.62 73 ASN A C 1
ATOM 593 O O . ASN A 1 73 ? 18.088 2.468 -32.016 1.00 92.62 73 ASN A O 1
ATOM 597 N N . GLU A 1 74 ? 19.850 1.252 -32.657 1.00 94.94 74 GLU A N 1
ATOM 598 C CA . GLU A 1 74 ? 19.249 -0.040 -32.303 1.00 94.94 74 GLU A CA 1
ATOM 599 C C . GLU A 1 74 ? 18.892 -0.123 -30.810 1.00 94.94 74 GLU A C 1
ATOM 601 O O . GLU A 1 74 ? 17.779 -0.518 -30.457 1.00 94.94 74 GLU A O 1
ATOM 606 N N . ALA A 1 75 ? 19.802 0.287 -29.919 1.00 93.94 75 ALA A N 1
ATOM 607 C CA . ALA A 1 75 ? 19.552 0.278 -28.477 1.00 93.94 75 ALA A CA 1
ATOM 608 C C . ALA A 1 75 ? 18.458 1.280 -28.066 1.00 93.94 75 ALA A C 1
ATOM 610 O O . ALA A 1 75 ? 17.613 0.970 -27.222 1.00 93.94 75 ALA A O 1
ATOM 611 N N . LYS A 1 76 ? 18.447 2.463 -28.687 1.00 92.69 76 LYS A N 1
ATOM 612 C CA . LYS A 1 76 ? 17.409 3.483 -28.516 1.00 92.69 76 LYS A CA 1
ATOM 613 C C . LYS A 1 76 ? 16.041 2.974 -28.969 1.00 92.69 76 LYS A C 1
ATOM 615 O O . LYS A 1 76 ? 15.083 3.059 -28.203 1.00 92.69 76 LYS A O 1
ATOM 620 N N . GLU A 1 77 ? 15.950 2.410 -30.170 1.00 93.94 77 GLU A N 1
ATOM 621 C CA . GLU A 1 77 ? 14.705 1.858 -30.711 1.00 93.94 77 GLU A CA 1
ATOM 622 C C . GLU A 1 77 ? 14.177 0.704 -29.857 1.00 93.94 77 GLU A C 1
ATOM 624 O O . GLU A 1 77 ? 12.972 0.617 -29.630 1.00 93.94 77 GLU A O 1
ATOM 629 N N . ALA A 1 78 ? 15.052 -0.137 -29.296 1.00 94.94 78 ALA A N 1
ATOM 630 C CA . ALA A 1 78 ? 14.639 -1.195 -28.375 1.00 94.94 78 ALA A CA 1
ATOM 631 C C . ALA A 1 78 ? 13.944 -0.643 -27.114 1.00 94.94 78 ALA A C 1
ATOM 633 O O . ALA A 1 78 ? 12.936 -1.195 -26.672 1.00 94.94 78 ALA A O 1
ATOM 634 N N . ILE A 1 79 ? 14.443 0.465 -26.553 1.00 94.62 79 ILE A N 1
ATOM 635 C CA . ILE A 1 79 ? 13.827 1.134 -25.397 1.00 94.62 79 ILE A CA 1
ATOM 636 C C . ILE A 1 79 ? 12.477 1.756 -25.770 1.00 94.62 79 ILE A C 1
ATOM 638 O O . ILE A 1 79 ? 11.501 1.580 -25.037 1.00 94.62 79 ILE A O 1
ATOM 642 N N . LEU A 1 80 ? 12.411 2.471 -26.898 1.00 93.69 80 LEU A N 1
ATOM 643 C CA . LEU A 1 80 ? 11.177 3.111 -27.367 1.00 93.69 80 LEU A CA 1
ATOM 644 C C . LEU A 1 80 ? 10.096 2.070 -27.676 1.00 93.69 80 LEU A C 1
ATOM 646 O O . LEU A 1 80 ? 8.964 2.197 -27.213 1.00 93.69 80 LEU A O 1
ATOM 650 N N . THR A 1 81 ? 10.481 1.000 -28.370 1.00 95.44 81 THR A N 1
ATOM 651 C CA . THR A 1 81 ? 9.615 -0.142 -28.678 1.00 95.44 81 THR A CA 1
ATOM 652 C C . THR A 1 81 ? 9.108 -0.805 -27.400 1.00 95.44 81 THR A C 1
ATOM 654 O O . THR A 1 81 ? 7.921 -1.113 -27.300 1.00 95.44 81 THR A O 1
ATOM 657 N N . TYR A 1 82 ? 9.978 -1.001 -26.401 1.00 95.75 82 TYR A N 1
ATOM 658 C CA . TYR A 1 82 ? 9.571 -1.555 -25.111 1.00 95.75 82 TYR A CA 1
ATOM 659 C C . TYR A 1 82 ? 8.505 -0.683 -24.436 1.00 95.75 82 TYR A C 1
ATOM 661 O O . TYR A 1 82 ? 7.489 -1.223 -23.999 1.00 95.75 82 TYR A O 1
ATOM 669 N N . ASP A 1 83 ? 8.706 0.638 -24.359 1.00 94.56 83 ASP A N 1
ATOM 670 C CA . ASP A 1 83 ? 7.732 1.550 -23.744 1.00 94.56 83 ASP A CA 1
ATOM 671 C C . ASP A 1 83 ? 6.399 1.531 -24.504 1.00 94.56 83 ASP A C 1
ATOM 673 O O . ASP A 1 83 ? 5.353 1.3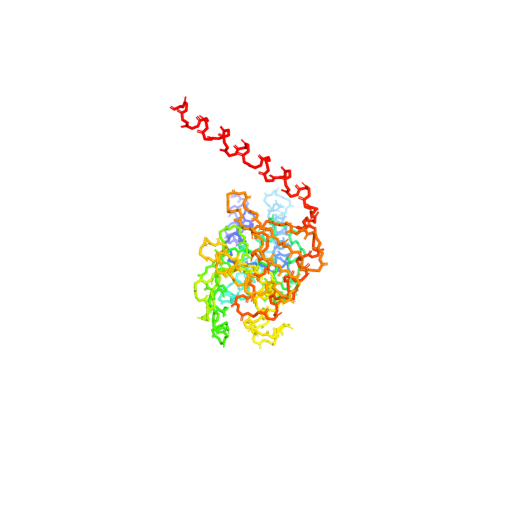37 -23.886 1.00 94.56 83 ASP A O 1
ATOM 677 N N . GLU A 1 84 ? 6.424 1.625 -25.837 1.00 94.94 84 GLU A N 1
ATOM 678 C CA . GLU A 1 84 ? 5.220 1.641 -26.676 1.00 94.94 84 GLU A CA 1
ATOM 679 C C . GLU A 1 84 ? 4.401 0.347 -26.560 1.00 94.94 84 GLU A C 1
ATOM 681 O O . GLU A 1 84 ? 3.197 0.394 -26.298 1.00 94.94 84 GLU A O 1
ATOM 686 N N . GLN A 1 85 ? 5.048 -0.816 -26.679 1.00 95.81 85 GLN A N 1
ATOM 687 C CA . GLN A 1 85 ? 4.371 -2.115 -26.607 1.00 95.81 85 GLN A CA 1
ATOM 688 C C . GLN A 1 85 ? 3.749 -2.386 -25.232 1.00 95.81 85 GLN A C 1
ATOM 690 O O . GLN A 1 85 ? 2.783 -3.143 -25.119 1.00 95.81 85 GLN A O 1
ATOM 695 N N . ASN A 1 86 ? 4.292 -1.773 -24.180 1.00 96.06 86 ASN A N 1
ATOM 696 C CA . ASN A 1 86 ? 3.916 -2.057 -22.802 1.00 96.06 86 ASN A CA 1
ATOM 697 C C . ASN A 1 86 ? 3.110 -0.943 -22.126 1.00 96.06 86 ASN A C 1
ATOM 699 O O . ASN A 1 86 ? 2.587 -1.176 -21.035 1.00 96.06 86 ASN A O 1
ATOM 703 N N . ARG A 1 87 ? 2.960 0.238 -22.740 1.00 92.31 87 ARG A N 1
ATOM 704 C CA . ARG A 1 87 ? 2.346 1.428 -22.116 1.00 92.31 87 ARG A CA 1
ATOM 705 C C . ARG A 1 87 ? 0.939 1.186 -21.570 1.00 92.31 87 ARG A C 1
ATOM 707 O O . ARG A 1 87 ? 0.539 1.770 -20.568 1.00 92.31 87 ARG A O 1
ATOM 714 N N . HIS A 1 88 ? 0.179 0.299 -22.208 1.00 91.62 88 HIS A N 1
ATOM 715 C CA . HIS A 1 88 ? -1.185 -0.044 -21.793 1.00 91.62 88 HIS A CA 1
ATOM 716 C C . HIS A 1 88 ? -1.263 -1.225 -20.815 1.00 91.62 88 HIS A C 1
ATOM 718 O O . HIS A 1 88 ? -2.345 -1.562 -20.325 1.00 91.62 88 HIS A O 1
ATOM 724 N N . ASN A 1 89 ? -0.134 -1.859 -20.498 1.00 94.31 89 ASN A N 1
ATOM 725 C CA . ASN A 1 89 ? -0.089 -2.940 -19.530 1.00 94.31 89 ASN A CA 1
ATOM 726 C C . ASN A 1 89 ? -0.054 -2.372 -18.106 1.00 94.31 89 ASN A C 1
ATOM 728 O O . ASN A 1 89 ? 0.979 -1.935 -17.606 1.00 94.31 89 ASN A O 1
ATOM 732 N N . LYS A 1 90 ? -1.192 -2.456 -17.413 1.00 91.94 90 LYS A N 1
ATOM 733 C CA . LYS A 1 90 ? -1.355 -1.997 -16.021 1.00 91.94 90 LYS A CA 1
ATOM 734 C C . LYS A 1 90 ? -0.393 -2.640 -15.011 1.00 91.94 90 LYS A C 1
ATOM 736 O O . LYS A 1 90 ? -0.256 -2.124 -13.905 1.00 91.94 90 LYS A O 1
ATOM 741 N N . TRP A 1 91 ? 0.199 -3.785 -15.353 1.00 96.31 91 TRP A N 1
ATOM 742 C CA . TRP A 1 91 ? 1.155 -4.489 -14.503 1.00 96.31 91 TRP A CA 1
ATOM 743 C C . TRP A 1 91 ? 2.600 -4.125 -14.810 1.00 96.31 91 TRP A C 1
ATOM 745 O O . TRP A 1 91 ? 3.489 -4.602 -14.119 1.00 96.31 91 TRP A O 1
ATOM 755 N N . LYS A 1 92 ? 2.869 -3.272 -15.798 1.00 97.00 92 LYS A N 1
ATOM 756 C CA . LYS A 1 92 ? 4.211 -2.736 -16.007 1.00 97.00 92 LYS A CA 1
ATOM 757 C C . LYS A 1 92 ? 4.451 -1.560 -15.069 1.00 97.00 92 LYS A C 1
ATOM 759 O O . LYS A 1 92 ? 3.578 -0.727 -14.826 1.00 97.00 92 LYS A O 1
ATOM 764 N N . VAL A 1 93 ? 5.641 -1.534 -14.482 1.00 97.19 93 VAL A N 1
ATOM 765 C CA . VAL A 1 93 ? 6.039 -0.507 -13.521 1.00 97.19 93 VAL A CA 1
ATOM 766 C C . VAL A 1 93 ? 6.210 0.817 -14.253 1.00 97.19 93 VAL A C 1
ATOM 768 O O . VAL A 1 93 ? 6.917 0.895 -15.251 1.00 97.19 93 VAL A O 1
ATOM 771 N N . THR A 1 94 ? 5.599 1.879 -13.735 1.00 96.75 94 THR A N 1
ATOM 772 C CA . THR A 1 94 ? 5.792 3.237 -14.258 1.00 96.75 94 THR A CA 1
ATOM 773 C C . THR A 1 94 ? 7.033 3.889 -13.650 1.00 96.75 94 THR A C 1
ATOM 775 O O . THR A 1 94 ? 7.438 3.561 -12.530 1.00 96.75 94 THR A O 1
ATOM 778 N N . ARG A 1 95 ? 7.593 4.909 -14.311 1.00 94.44 95 ARG A N 1
ATOM 779 C CA . ARG A 1 95 ? 8.687 5.714 -13.732 1.00 94.44 95 ARG A CA 1
ATOM 780 C C . ARG A 1 95 ? 8.301 6.392 -12.422 1.00 94.44 95 ARG A C 1
ATOM 782 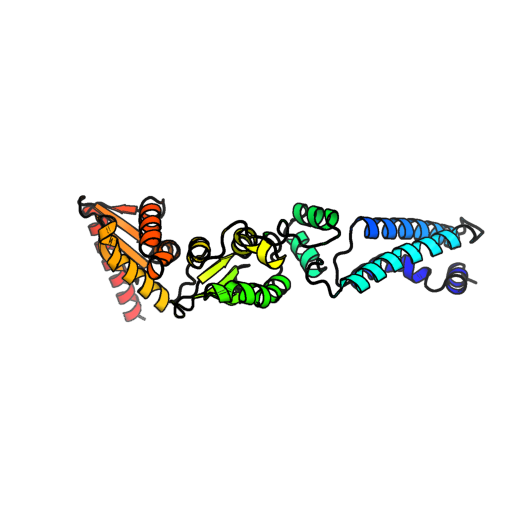O O . ARG A 1 95 ? 9.155 6.613 -11.569 1.00 94.44 95 ARG A O 1
ATOM 789 N N . ARG A 1 96 ? 7.016 6.712 -12.224 1.00 94.94 96 ARG A N 1
ATOM 790 C CA . ARG A 1 96 ? 6.523 7.267 -10.950 1.00 94.94 96 ARG A CA 1
ATOM 791 C C . ARG A 1 96 ? 6.697 6.269 -9.811 1.00 94.94 96 ARG A C 1
ATOM 793 O O . ARG A 1 96 ? 7.164 6.655 -8.741 1.00 94.94 96 ARG A O 1
ATOM 800 N N . VAL A 1 97 ? 6.367 5.001 -10.057 1.00 97.19 97 VAL A N 1
ATOM 801 C CA . VAL A 1 97 ? 6.593 3.917 -9.097 1.00 97.19 97 VAL A CA 1
ATOM 802 C C . VAL A 1 97 ? 8.090 3.714 -8.866 1.00 97.19 97 VAL A C 1
ATOM 804 O O . VAL A 1 97 ? 8.506 3.687 -7.711 1.00 97.19 97 VAL A O 1
ATOM 807 N N . GLU A 1 98 ? 8.911 3.656 -9.922 1.00 96.19 98 GLU A N 1
ATOM 808 C CA . GLU A 1 98 ? 10.375 3.544 -9.790 1.00 96.19 98 GLU A CA 1
ATOM 809 C C . GLU A 1 98 ? 10.947 4.675 -8.918 1.00 96.19 98 GLU A C 1
ATOM 811 O O . GLU A 1 98 ? 11.659 4.417 -7.946 1.00 96.19 98 GLU A O 1
ATOM 816 N N . LYS A 1 99 ? 10.587 5.931 -9.209 1.00 94.81 99 LYS A N 1
ATOM 817 C CA . LYS A 1 99 ? 11.036 7.105 -8.450 1.00 94.81 99 LYS A CA 1
ATOM 818 C C . LYS A 1 99 ? 10.612 7.031 -6.983 1.00 94.81 99 LYS A C 1
ATOM 820 O O . LYS A 1 99 ? 11.423 7.333 -6.111 1.00 94.81 99 LYS A O 1
ATOM 825 N N . ALA A 1 100 ? 9.378 6.605 -6.711 1.00 95.88 100 ALA A N 1
ATOM 826 C CA . ALA A 1 100 ? 8.877 6.432 -5.349 1.00 95.88 100 ALA A CA 1
ATOM 827 C C . ALA A 1 100 ? 9.595 5.300 -4.592 1.00 95.88 100 ALA A C 1
ATOM 829 O O . ALA A 1 100 ? 9.823 5.410 -3.388 1.00 95.88 100 ALA A O 1
ATOM 830 N N . LEU A 1 101 ? 9.970 4.211 -5.269 1.00 96.62 101 LEU A N 1
ATOM 831 C CA . LEU A 1 101 ? 10.754 3.133 -4.661 1.00 96.62 101 LEU A CA 1
ATOM 832 C C . LEU A 1 101 ? 12.175 3.606 -4.330 1.00 96.62 101 LEU A C 1
ATOM 834 O O . LEU A 1 101 ? 12.632 3.393 -3.206 1.00 96.62 101 LEU A O 1
ATOM 838 N N . ARG A 1 102 ? 12.833 4.323 -5.253 1.00 95.00 102 ARG A N 1
ATOM 839 C CA . ARG A 1 102 ? 14.173 4.896 -5.032 1.00 95.00 102 ARG A CA 1
ATOM 840 C C . ARG A 1 102 ? 14.185 5.897 -3.880 1.00 95.00 102 ARG A C 1
ATOM 842 O O . ARG A 1 102 ? 15.043 5.809 -3.009 1.00 95.00 102 ARG A O 1
ATOM 849 N N . SER A 1 103 ? 13.205 6.803 -3.818 1.00 94.56 103 SER A N 1
ATOM 850 C CA . SER A 1 103 ? 13.126 7.797 -2.736 1.00 94.56 103 SER A CA 1
ATOM 851 C C . SER A 1 103 ? 12.922 7.178 -1.352 1.00 94.56 103 SER A C 1
ATOM 853 O O . SER A 1 103 ? 13.253 7.804 -0.353 1.00 94.56 103 SER A O 1
ATOM 855 N N . ASN A 1 104 ? 12.375 5.962 -1.291 1.00 92.56 104 ASN A N 1
ATOM 856 C CA . ASN A 1 104 ? 12.156 5.214 -0.054 1.00 92.56 104 ASN A CA 1
ATOM 857 C C . ASN A 1 104 ? 13.223 4.129 0.189 1.00 92.56 104 ASN A C 1
ATOM 859 O O . ASN A 1 104 ? 12.997 3.246 1.015 1.00 92.56 104 ASN A O 1
ATOM 863 N N . LEU A 1 105 ? 14.356 4.169 -0.529 1.00 94.00 105 LEU A N 1
ATOM 864 C CA . LEU A 1 105 ? 15.479 3.227 -0.394 1.00 94.00 105 LEU A CA 1
ATOM 865 C C . LEU A 1 105 ? 15.066 1.750 -0.566 1.00 94.00 105 LEU A C 1
ATOM 867 O O . LEU A 1 105 ? 15.527 0.865 0.153 1.00 94.00 105 LEU A O 1
ATOM 871 N N . ARG A 1 106 ? 14.159 1.474 -1.512 1.00 95.00 106 ARG A N 1
ATOM 872 C CA . ARG A 1 106 ? 13.615 0.131 -1.797 1.00 95.00 106 ARG A CA 1
ATOM 873 C C . ARG A 1 106 ? 14.321 -0.549 -2.969 1.00 95.00 106 ARG A C 1
ATOM 875 O O . ARG A 1 106 ? 13.670 -1.061 -3.882 1.00 95.00 106 ARG A O 1
ATOM 882 N N . ASP A 1 107 ? 15.651 -0.552 -2.950 1.00 94.31 107 ASP A N 1
ATOM 883 C CA . ASP A 1 107 ? 16.469 -1.135 -4.023 1.00 94.31 107 ASP A CA 1
ATOM 884 C C . ASP A 1 107 ? 16.254 -2.649 -4.172 1.00 94.31 107 ASP A C 1
ATOM 886 O O . ASP A 1 107 ? 16.335 -3.187 -5.277 1.00 94.31 107 ASP A O 1
ATOM 890 N N . ASP A 1 108 ? 15.889 -3.334 -3.082 1.00 96.38 108 ASP A N 1
ATOM 891 C CA . ASP A 1 108 ? 15.498 -4.745 -3.099 1.00 96.38 108 ASP A CA 1
ATOM 892 C C . ASP A 1 108 ? 14.303 -4.995 -4.032 1.00 96.38 108 ASP A C 1
ATOM 894 O O . ASP A 1 108 ? 14.312 -5.941 -4.819 1.00 96.38 108 ASP A O 1
ATOM 898 N N . VAL A 1 109 ? 13.298 -4.115 -3.979 1.00 96.56 109 VAL A N 1
ATOM 899 C CA . VAL A 1 109 ? 12.085 -4.201 -4.800 1.00 96.56 109 VAL A CA 1
ATOM 900 C C . VAL A 1 109 ? 12.393 -3.843 -6.247 1.00 96.56 109 VAL A C 1
ATOM 902 O O . VAL A 1 109 ? 11.908 -4.516 -7.150 1.00 96.56 109 VAL A O 1
ATOM 905 N N . ILE A 1 110 ? 13.221 -2.822 -6.478 1.00 96.94 110 ILE A N 1
ATOM 906 C CA . ILE A 1 110 ? 13.639 -2.420 -7.829 1.00 96.94 110 ILE A CA 1
ATOM 907 C C . ILE A 1 110 ? 14.362 -3.572 -8.526 1.00 96.94 110 ILE A C 1
ATOM 909 O O . ILE A 1 110 ? 14.050 -3.874 -9.675 1.00 96.94 110 ILE A O 1
ATOM 913 N N . ARG A 1 111 ? 15.263 -4.266 -7.819 1.00 96.44 111 ARG A N 1
ATOM 914 C CA . ARG A 1 111 ? 15.932 -5.459 -8.348 1.00 96.44 111 ARG A CA 1
ATOM 915 C C . ARG A 1 111 ? 14.928 -6.555 -8.701 1.00 96.44 111 ARG A C 1
ATOM 917 O O . ARG A 1 111 ? 14.944 -7.030 -9.827 1.00 96.44 111 ARG A O 1
ATOM 924 N N . MET A 1 112 ? 14.001 -6.884 -7.795 1.00 96.75 112 MET A N 1
ATOM 925 C CA . MET A 1 112 ? 12.955 -7.880 -8.075 1.00 96.75 112 MET A CA 1
ATOM 926 C C . MET A 1 112 ? 12.102 -7.512 -9.295 1.00 96.75 112 MET A C 1
ATOM 928 O O . MET A 1 112 ? 11.705 -8.391 -10.053 1.00 96.75 112 MET A O 1
ATOM 932 N N . LEU A 1 113 ? 11.796 -6.227 -9.482 1.00 97.44 113 LEU A N 1
ATOM 933 C CA . LEU A 1 113 ? 11.059 -5.755 -10.651 1.00 97.44 113 LEU A CA 1
ATOM 934 C C . LEU A 1 113 ? 11.895 -5.910 -11.923 1.00 97.44 113 LEU A C 1
ATOM 936 O O . LEU A 1 113 ? 11.379 -6.431 -12.903 1.00 97.44 113 LEU A O 1
ATOM 940 N N . ASN A 1 114 ? 13.173 -5.525 -11.906 1.00 96.19 114 ASN A N 1
ATOM 941 C CA . ASN A 1 114 ? 14.090 -5.720 -13.033 1.00 96.19 114 ASN A CA 1
ATOM 942 C C . ASN A 1 114 ? 14.237 -7.198 -13.428 1.00 96.19 114 ASN A C 1
ATOM 944 O O . ASN A 1 114 ? 14.178 -7.510 -14.616 1.00 96.19 114 ASN A O 1
ATOM 948 N N . ASP A 1 115 ? 14.336 -8.102 -12.450 1.00 95.06 115 ASP A N 1
ATOM 949 C CA . ASP A 1 115 ? 14.410 -9.552 -12.681 1.00 95.06 115 ASP A CA 1
ATOM 950 C C . ASP A 1 115 ? 13.137 -10.107 -13.354 1.00 95.06 115 ASP A C 1
ATOM 952 O O . ASP A 1 115 ? 13.179 -11.148 -14.005 1.00 95.06 115 ASP A O 1
ATOM 956 N N . ASN A 1 116 ? 12.005 -9.403 -13.223 1.00 94.94 116 ASN A N 1
ATOM 957 C CA . ASN A 1 116 ? 10.712 -9.751 -13.818 1.00 94.94 116 ASN A CA 1
ATOM 958 C C . ASN A 1 116 ? 10.323 -8.812 -14.973 1.00 94.94 116 ASN A C 1
ATOM 960 O O . ASN A 1 116 ? 9.138 -8.535 -15.180 1.00 94.94 116 ASN A O 1
ATOM 964 N N . ASP A 1 117 ? 11.305 -8.285 -15.709 1.00 94.75 117 ASP A N 1
ATOM 965 C CA . ASP A 1 117 ? 11.077 -7.399 -16.860 1.00 94.75 117 ASP A CA 1
ATOM 966 C C . ASP A 1 117 ? 10.191 -6.188 -16.504 1.00 94.75 117 ASP A C 1
ATOM 968 O O . ASP A 1 117 ? 9.213 -5.864 -17.171 1.00 94.75 117 ASP A O 1
ATOM 972 N N . CYS A 1 118 ? 10.453 -5.573 -15.350 1.00 97.19 118 CYS A N 1
ATOM 973 C CA . CYS A 1 118 ? 9.669 -4.475 -14.776 1.00 97.19 118 CYS A CA 1
ATOM 974 C C . CYS A 1 118 ? 8.164 -4.780 -14.651 1.00 97.19 118 CYS A C 1
ATOM 976 O O . CYS A 1 118 ? 7.328 -3.877 -14.744 1.00 97.19 118 CYS A O 1
ATOM 978 N N . THR A 1 119 ? 7.806 -6.047 -14.434 1.00 97.56 119 THR A N 1
ATOM 979 C CA . THR A 1 119 ? 6.424 -6.490 -14.236 1.00 97.56 119 THR A CA 1
ATOM 980 C C . THR A 1 119 ? 6.114 -6.602 -12.747 1.00 97.56 119 THR A C 1
ATOM 982 O O . THR A 1 119 ? 6.827 -7.247 -11.979 1.00 97.56 119 THR A O 1
ATOM 985 N N . ILE A 1 120 ? 5.017 -5.978 -12.331 1.00 97.94 120 ILE A N 1
ATOM 986 C CA . ILE A 1 120 ? 4.454 -6.074 -10.990 1.00 97.94 120 ILE A CA 1
ATOM 987 C C . ILE A 1 120 ? 3.836 -7.460 -10.834 1.00 97.94 120 ILE A C 1
ATOM 989 O O . ILE A 1 120 ? 2.893 -7.828 -11.528 1.00 97.94 120 ILE A O 1
ATOM 993 N N . THR A 1 121 ? 4.360 -8.201 -9.872 1.00 96.00 121 THR A N 1
ATOM 994 C CA . THR A 1 121 ? 3.890 -9.524 -9.445 1.00 96.00 121 THR A CA 1
ATOM 995 C C . THR A 1 121 ? 3.270 -9.447 -8.046 1.00 96.00 121 THR A C 1
ATOM 997 O O . THR A 1 121 ? 3.524 -8.470 -7.331 1.00 96.00 121 THR A O 1
ATOM 1000 N N . PRO A 1 122 ? 2.538 -10.471 -7.566 1.00 93.44 122 PRO A N 1
ATOM 1001 C CA . PRO A 1 122 ? 2.064 -10.515 -6.176 1.00 93.44 122 PRO A CA 1
ATOM 1002 C C . PRO A 1 122 ? 3.168 -10.253 -5.129 1.00 93.44 122 PRO A C 1
ATOM 1004 O O . PRO A 1 122 ? 2.959 -9.540 -4.141 1.00 93.44 122 PRO A O 1
ATOM 1007 N N . LEU A 1 123 ? 4.386 -10.744 -5.395 1.00 93.25 123 LEU A N 1
ATOM 1008 C CA . LEU A 1 123 ? 5.563 -10.570 -4.533 1.00 93.25 123 LEU A CA 1
ATOM 1009 C C . LEU A 1 123 ? 6.048 -9.117 -4.427 1.00 93.25 123 LEU A C 1
ATOM 1011 O O . LEU A 1 123 ? 6.694 -8.756 -3.446 1.00 93.25 123 LEU A O 1
ATOM 1015 N N . THR A 1 124 ? 5.751 -8.283 -5.420 1.00 97.00 124 THR A N 1
ATOM 1016 C CA . THR A 1 124 ? 6.165 -6.869 -5.450 1.00 97.00 124 THR A CA 1
ATOM 1017 C C . THR A 1 124 ? 4.998 -5.923 -5.182 1.00 97.00 124 THR A C 1
ATOM 1019 O O . THR A 1 124 ? 5.204 -4.857 -4.604 1.00 97.00 124 THR A O 1
ATOM 1022 N N . LEU A 1 125 ? 3.765 -6.334 -5.503 1.00 97.69 125 LEU A N 1
ATOM 1023 C CA . LEU A 1 125 ? 2.552 -5.526 -5.396 1.00 97.69 125 LEU A CA 1
ATOM 1024 C C . LEU A 1 125 ? 2.400 -4.892 -4.011 1.00 97.69 125 LEU A C 1
ATOM 1026 O O . LEU A 1 125 ? 2.223 -3.681 -3.909 1.00 97.69 125 LEU A O 1
ATOM 1030 N N . HIS A 1 126 ? 2.506 -5.693 -2.949 1.00 96.81 126 HIS A N 1
ATOM 1031 C CA . HIS A 1 126 ? 2.331 -5.238 -1.565 1.00 96.81 126 HIS A CA 1
ATOM 1032 C C . HIS A 1 126 ? 3.410 -4.253 -1.091 1.00 96.81 126 HIS A C 1
ATOM 1034 O O . HIS A 1 126 ? 3.229 -3.567 -0.088 1.00 96.81 126 HIS A O 1
ATOM 1040 N N . ARG A 1 127 ? 4.529 -4.151 -1.818 1.00 96.94 127 ARG A N 1
ATOM 1041 C CA . ARG A 1 127 ? 5.662 -3.279 -1.482 1.00 96.94 127 ARG A CA 1
ATOM 1042 C C . ARG A 1 127 ? 5.597 -1.914 -2.163 1.00 96.94 127 ARG A C 1
ATOM 1044 O O . ARG A 1 127 ? 6.334 -1.015 -1.762 1.00 96.94 127 ARG A O 1
ATOM 1051 N N . ILE A 1 128 ? 4.740 -1.754 -3.171 1.00 97.44 128 ILE A N 1
ATOM 1052 C CA . ILE A 1 128 ? 4.578 -0.508 -3.925 1.00 97.44 128 ILE A CA 1
ATOM 1053 C C . ILE A 1 128 ? 3.561 0.384 -3.214 1.00 97.44 128 ILE A C 1
ATOM 1055 O O . ILE A 1 128 ? 2.412 -0.005 -3.045 1.00 97.44 128 ILE A O 1
ATOM 1059 N N . THR A 1 129 ? 3.962 1.598 -2.832 1.00 96.25 129 THR A N 1
ATOM 1060 C CA . THR A 1 129 ? 3.120 2.544 -2.071 1.00 96.25 129 THR A CA 1
ATOM 1061 C C . THR A 1 129 ? 2.853 3.866 -2.801 1.00 96.25 129 THR A C 1
ATOM 1063 O O . THR A 1 129 ? 2.325 4.811 -2.211 1.00 96.25 129 THR A O 1
ATOM 1066 N N . GLU A 1 130 ? 3.195 3.955 -4.092 1.00 96.69 130 GLU A N 1
ATOM 1067 C CA . GLU A 1 130 ? 2.969 5.154 -4.907 1.00 96.69 130 GLU A CA 1
ATOM 1068 C C . GLU A 1 130 ? 1.463 5.441 -5.053 1.00 96.69 130 GLU A C 1
ATOM 1070 O O . GLU A 1 130 ? 0.685 4.598 -5.494 1.00 96.69 130 GLU A O 1
ATOM 1075 N N . ARG A 1 131 ? 1.030 6.644 -4.658 1.00 95.88 131 ARG A N 1
ATOM 1076 C CA . ARG A 1 131 ? -0.394 6.958 -4.442 1.00 95.88 131 ARG A CA 1
ATOM 1077 C C . ARG A 1 131 ? -1.247 6.878 -5.708 1.00 95.88 131 ARG A C 1
ATOM 1079 O O . ARG A 1 131 ? -2.416 6.511 -5.606 1.00 95.88 131 ARG A O 1
ATOM 1086 N N . THR A 1 132 ? -0.713 7.249 -6.871 1.00 95.44 132 THR A N 1
ATOM 1087 C CA . THR A 1 132 ? -1.447 7.193 -8.147 1.00 95.44 132 THR A CA 1
ATOM 1088 C C . THR A 1 132 ? -1.749 5.746 -8.515 1.00 95.44 132 THR A C 1
ATOM 1090 O O . THR A 1 132 ? -2.895 5.406 -8.802 1.00 95.44 132 THR A O 1
ATOM 1093 N N . PHE A 1 133 ? -0.744 4.880 -8.415 1.00 96.62 133 PHE A N 1
ATOM 1094 C CA . PHE A 1 133 ? -0.865 3.444 -8.600 1.00 96.62 133 PHE A CA 1
ATOM 1095 C C . PHE A 1 133 ? -1.896 2.846 -7.637 1.00 96.62 133 PHE A C 1
ATOM 1097 O O . PHE A 1 133 ? -2.829 2.185 -8.090 1.00 96.62 133 PHE A O 1
ATOM 1104 N N . LEU A 1 134 ? -1.816 3.156 -6.336 1.00 97.69 134 LEU A N 1
ATOM 1105 C CA . LEU A 1 134 ? -2.791 2.667 -5.351 1.00 97.69 134 LEU A CA 1
ATOM 1106 C C . LEU A 1 134 ? -4.227 3.105 -5.678 1.00 97.69 134 LEU A C 1
ATOM 1108 O O . LEU A 1 134 ? -5.150 2.295 -5.629 1.00 97.69 134 LEU A O 1
ATOM 1112 N N . LYS A 1 135 ? -4.432 4.370 -6.068 1.00 97.12 135 LYS A N 1
ATOM 1113 C CA . LYS A 1 135 ? -5.752 4.865 -6.496 1.00 97.12 135 LYS A CA 1
ATOM 1114 C C . LYS A 1 135 ? -6.283 4.104 -7.712 1.00 97.12 135 LYS A C 1
ATOM 1116 O O . LYS A 1 135 ? -7.459 3.749 -7.736 1.00 97.12 135 LYS A O 1
ATOM 1121 N N . ASN A 1 136 ? -5.421 3.798 -8.680 1.00 95.88 136 ASN A N 1
ATOM 1122 C CA . ASN A 1 136 ? -5.787 3.048 -9.884 1.00 95.88 136 ASN A CA 1
ATOM 1123 C C . ASN A 1 136 ? -6.146 1.576 -9.601 1.00 95.88 136 ASN A C 1
ATOM 1125 O O . ASN A 1 136 ? -6.813 0.936 -10.420 1.00 95.88 136 ASN A O 1
ATOM 1129 N N . LEU A 1 137 ? -5.750 1.027 -8.447 1.00 97.12 137 LEU A N 1
ATOM 1130 C CA . LEU A 1 137 ? -6.146 -0.318 -8.023 1.00 97.12 137 LEU A CA 1
ATOM 1131 C C . LEU A 1 137 ? -7.554 -0.376 -7.418 1.00 97.12 137 LEU A C 1
ATOM 1133 O O . LEU A 1 137 ? -8.167 -1.442 -7.461 1.00 97.12 137 LEU A O 1
ATOM 1137 N N . ILE A 1 138 ? -8.100 0.732 -6.900 1.00 98.00 138 ILE A N 1
ATOM 1138 C CA . ILE A 1 138 ? -9.401 0.753 -6.200 1.00 98.00 138 ILE A CA 1
ATOM 1139 C C . ILE A 1 138 ? -10.528 0.112 -7.031 1.00 98.00 138 ILE A C 1
ATOM 1141 O O . ILE A 1 138 ? -11.201 -0.782 -6.512 1.00 98.00 138 ILE A O 1
ATOM 1145 N N . PRO A 1 139 ? -10.729 0.457 -8.321 1.00 97.25 139 PRO A N 1
ATOM 1146 C CA . PRO A 1 139 ? -11.792 -0.159 -9.113 1.00 97.25 139 PRO A CA 1
ATOM 1147 C C . PRO A 1 139 ? -11.602 -1.665 -9.316 1.00 97.25 139 PRO A C 1
ATOM 1149 O O . PRO A 1 139 ? -12.577 -2.382 -9.509 1.00 97.25 139 PRO A O 1
ATOM 1152 N N . GLN A 1 140 ? -10.359 -2.153 -9.308 1.00 95.81 140 GLN A N 1
ATOM 1153 C CA . GLN A 1 140 ? -10.067 -3.577 -9.464 1.00 95.81 140 GLN A CA 1
ATOM 1154 C C . GLN A 1 140 ? -10.360 -4.319 -8.166 1.00 95.81 140 GLN A C 1
ATOM 1156 O O . GLN A 1 140 ? -11.083 -5.310 -8.186 1.00 95.81 140 GLN A O 1
ATOM 1161 N N . TRP A 1 141 ? -9.892 -3.782 -7.038 1.00 97.75 141 TRP A N 1
ATOM 1162 C CA . TRP A 1 141 ? -10.230 -4.302 -5.719 1.00 97.75 141 TRP A CA 1
ATOM 1163 C C . TRP A 1 141 ? -11.739 -4.383 -5.510 1.00 97.75 141 TRP A C 1
ATOM 1165 O O . TRP A 1 141 ? -12.241 -5.445 -5.153 1.00 97.75 141 TRP A O 1
ATOM 1175 N N . ASN A 1 142 ? -12.476 -3.312 -5.814 1.00 98.19 142 ASN A N 1
ATOM 1176 C CA . ASN A 1 142 ? -13.923 -3.268 -5.604 1.00 98.19 142 ASN A CA 1
ATOM 1177 C C . ASN A 1 142 ? -14.691 -4.317 -6.419 1.00 98.19 142 ASN A C 1
ATOM 1179 O O . ASN A 1 142 ? -15.699 -4.819 -5.933 1.00 98.19 142 ASN A O 1
ATOM 1183 N N . ARG A 1 143 ? -14.207 -4.728 -7.601 1.00 96.75 143 ARG A N 1
ATOM 1184 C CA . ARG A 1 143 ? -14.828 -5.843 -8.345 1.00 96.75 143 ARG A CA 1
ATOM 1185 C C . ARG A 1 143 ? -14.774 -7.155 -7.570 1.00 96.75 143 ARG A C 1
ATOM 1187 O O . ARG A 1 143 ? -15.745 -7.902 -7.584 1.00 96.75 143 ARG A O 1
ATOM 1194 N N . HIS A 1 144 ? -13.659 -7.434 -6.900 1.00 96.12 144 HIS A N 1
ATOM 1195 C CA . HIS A 1 144 ? -13.506 -8.660 -6.119 1.00 96.12 144 HIS A CA 1
ATOM 1196 C C . HIS A 1 144 ? -14.177 -8.545 -4.743 1.00 96.12 144 HIS A C 1
ATOM 1198 O O . HIS A 1 144 ? -14.869 -9.465 -4.310 1.00 96.12 144 HIS A O 1
ATOM 1204 N N . LEU A 1 145 ? -14.025 -7.395 -4.082 1.00 96.94 145 LEU A N 1
ATOM 1205 C CA . LEU A 1 145 ? -14.567 -7.121 -2.748 1.00 96.94 145 LEU A CA 1
ATOM 1206 C C . LEU A 1 145 ? -16.098 -7.030 -2.721 1.00 96.94 145 LEU A C 1
ATOM 1208 O O . LEU A 1 145 ? -16.707 -7.361 -1.703 1.00 96.94 145 LEU A O 1
ATOM 1212 N N . ALA A 1 146 ? -16.736 -6.678 -3.841 1.00 95.75 146 ALA A N 1
ATOM 1213 C CA . ALA A 1 146 ? -18.193 -6.647 -3.946 1.00 95.75 146 ALA A CA 1
ATOM 1214 C C . ALA A 1 146 ? -18.846 -7.992 -3.579 1.00 95.75 146 ALA A C 1
ATOM 1216 O O . ALA A 1 146 ? -19.914 -8.005 -2.971 1.00 95.75 146 ALA A O 1
ATOM 1217 N N . SER A 1 147 ? -18.185 -9.117 -3.884 1.00 93.19 147 SER A N 1
ATOM 1218 C CA . SER A 1 147 ? -18.686 -10.465 -3.570 1.00 93.19 147 SER A CA 1
ATOM 1219 C C . SER A 1 147 ? -18.853 -10.735 -2.070 1.00 93.19 147 SER A C 1
ATOM 1221 O O . SER A 1 147 ? -19.670 -11.567 -1.686 1.00 93.19 147 SER A O 1
ATOM 1223 N N . ILE A 1 148 ? -18.115 -10.007 -1.229 1.00 94.81 148 ILE A N 1
ATOM 1224 C CA . ILE A 1 148 ? -18.169 -10.099 0.234 1.0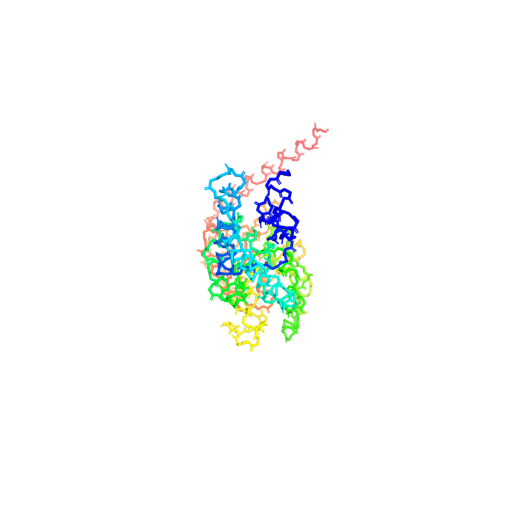0 94.81 148 ILE A CA 1
ATOM 1225 C C . ILE A 1 148 ? -18.808 -8.852 0.861 1.00 94.81 148 ILE A C 1
ATOM 1227 O O . ILE A 1 148 ? -18.624 -8.592 2.045 1.00 94.81 148 ILE A O 1
ATOM 1231 N N . GLY A 1 149 ? -19.525 -8.048 0.068 1.00 95.44 149 GLY A N 1
ATOM 1232 C CA . GLY A 1 149 ? -20.210 -6.849 0.550 1.00 95.44 149 GLY A CA 1
ATOM 1233 C C . GLY A 1 149 ? -19.272 -5.724 0.994 1.00 95.44 149 GLY A C 1
ATOM 1234 O O . GLY A 1 149 ? -19.673 -4.892 1.804 1.00 95.44 149 GLY A O 1
ATOM 1235 N N . VAL A 1 150 ? -18.036 -5.678 0.493 1.00 96.62 150 VAL A N 1
ATOM 1236 C CA . VAL A 1 150 ? -17.041 -4.659 0.856 1.00 96.62 150 VAL A CA 1
ATOM 1237 C C . VAL A 1 150 ? -16.830 -3.676 -0.293 1.00 96.62 150 VAL A C 1
ATOM 1239 O O . VAL A 1 150 ? -16.745 -4.071 -1.455 1.00 96.62 150 VAL A O 1
ATOM 1242 N N . ASN A 1 151 ? -16.685 -2.391 0.039 1.00 97.38 151 ASN A N 1
ATOM 1243 C CA . ASN A 1 151 ? -16.371 -1.346 -0.930 1.00 97.38 151 ASN A CA 1
ATOM 1244 C C . ASN A 1 151 ? -15.306 -0.376 -0.400 1.00 97.38 151 ASN A C 1
ATOM 1246 O O . ASN A 1 151 ? -15.521 0.313 0.599 1.00 97.38 151 ASN A O 1
ATOM 1250 N N . ILE A 1 152 ? -14.179 -0.276 -1.105 1.00 98.00 152 ILE A N 1
ATOM 1251 C CA . ILE A 1 152 ? -13.172 0.764 -0.888 1.00 98.00 152 ILE A CA 1
ATOM 1252 C C . ILE A 1 152 ? -13.720 2.087 -1.422 1.00 98.00 152 ILE A C 1
ATOM 1254 O O . ILE A 1 152 ? -14.097 2.196 -2.589 1.00 98.00 152 ILE A O 1
ATOM 1258 N N . ILE A 1 153 ? -13.737 3.094 -0.555 1.00 96.00 153 ILE A N 1
ATOM 1259 C CA . ILE A 1 153 ? -14.226 4.441 -0.847 1.00 96.00 153 ILE A CA 1
ATOM 1260 C C . ILE A 1 153 ? -13.088 5.298 -1.393 1.00 96.00 153 ILE A C 1
ATOM 1262 O O . ILE A 1 153 ? -13.240 5.968 -2.410 1.00 96.00 153 ILE A O 1
ATOM 1266 N N . GLU A 1 154 ? -11.944 5.286 -0.709 1.00 96.38 154 GLU A N 1
ATOM 1267 C CA . GLU A 1 154 ? -10.832 6.179 -1.016 1.00 96.38 154 GLU A CA 1
ATOM 1268 C C . GLU A 1 154 ? -9.499 5.673 -0.452 1.00 96.38 154 GLU A C 1
ATOM 1270 O O . GLU A 1 154 ? -9.435 4.708 0.311 1.00 96.38 154 GLU A O 1
ATOM 1275 N N . LEU A 1 155 ? -8.417 6.355 -0.829 1.00 97.31 155 LEU A N 1
ATOM 1276 C CA . LEU A 1 155 ? -7.091 6.174 -0.246 1.00 97.31 155 LEU A CA 1
ATOM 1277 C C . LEU A 1 155 ? -6.874 7.219 0.858 1.00 97.31 155 LEU A C 1
ATOM 1279 O O . LEU A 1 155 ? -7.020 8.416 0.606 1.00 97.31 155 LEU A O 1
ATOM 1283 N N . SER A 1 156 ? -6.444 6.783 2.042 1.00 95.25 156 SER A N 1
ATOM 1284 C CA . SER A 1 156 ? -6.093 7.655 3.169 1.00 95.25 156 SER A CA 1
ATOM 1285 C C . SER A 1 156 ? -5.094 8.738 2.760 1.00 95.25 156 SER A C 1
ATOM 1287 O O . SER A 1 156 ? -4.146 8.488 2.009 1.00 95.25 156 SER A O 1
ATOM 1289 N N . LEU A 1 157 ? -5.281 9.960 3.261 1.00 92.31 157 LEU A N 1
ATOM 1290 C CA . LEU A 1 157 ? -4.364 11.080 3.018 1.00 92.31 157 LEU A CA 1
ATOM 1291 C C . LEU A 1 157 ? -3.031 10.927 3.762 1.00 92.31 157 LEU A C 1
ATOM 1293 O O . LEU A 1 157 ? -2.021 11.444 3.298 1.00 92.31 157 LEU A O 1
ATOM 1297 N N . TYR A 1 158 ? -3.025 10.189 4.872 1.00 91.75 158 TYR A N 1
ATOM 1298 C CA . TYR A 1 158 ? -1.900 10.143 5.811 1.00 91.75 158 TYR A CA 1
ATOM 1299 C C . TYR A 1 158 ? -1.043 8.882 5.690 1.00 91.75 158 TYR A C 1
ATOM 1301 O O . TYR A 1 158 ? 0.094 8.861 6.147 1.00 91.75 158 TYR A O 1
ATOM 1309 N N . SER A 1 159 ? -1.577 7.820 5.090 1.00 93.38 159 SER A N 1
ATOM 1310 C CA . SER A 1 159 ? -0.889 6.534 4.974 1.00 93.38 159 SER A CA 1
ATOM 1311 C C . SER A 1 159 ? -1.245 5.835 3.659 1.00 93.38 159 SER A C 1
ATOM 1313 O O . SER A 1 159 ? -2.277 6.155 3.058 1.00 93.38 159 SER A O 1
ATOM 1315 N N . PRO A 1 160 ? -0.416 4.890 3.173 1.00 95.88 160 PRO A N 1
ATOM 1316 C CA . PRO A 1 160 ? -0.728 4.067 2.004 1.00 95.88 160 PRO A CA 1
ATOM 1317 C C . PRO A 1 160 ? -1.764 2.993 2.372 1.00 95.88 160 PRO A C 1
ATOM 1319 O O . PRO A 1 160 ? -1.479 1.799 2.355 1.00 95.88 160 PRO A O 1
ATOM 1322 N N . SER A 1 161 ? -2.959 3.436 2.757 1.00 97.38 161 SER A N 1
ATOM 1323 C CA . SER A 1 161 ? -4.034 2.591 3.276 1.00 97.38 161 SER A CA 1
ATOM 1324 C C . SER A 1 161 ? -5.358 2.940 2.615 1.00 97.38 161 SER A C 1
ATOM 1326 O O . SER A 1 161 ? -5.633 4.110 2.342 1.00 97.38 161 SER A O 1
ATOM 1328 N N . TYR A 1 162 ? -6.192 1.934 2.393 1.00 98.06 162 TYR A N 1
ATOM 1329 C CA . TYR A 1 162 ? -7.523 2.083 1.821 1.00 98.06 162 TYR A CA 1
ATOM 1330 C C . TYR A 1 162 ? -8.556 2.273 2.927 1.00 98.06 162 TYR A C 1
ATOM 1332 O O . TYR A 1 162 ? -8.537 1.546 3.921 1.00 98.06 162 TYR A O 1
ATOM 1340 N N . ILE A 1 163 ? -9.462 3.231 2.738 1.00 96.00 163 ILE A N 1
ATOM 1341 C CA . ILE A 1 163 ? -10.644 3.420 3.578 1.00 96.00 163 ILE A CA 1
ATOM 1342 C C . ILE A 1 163 ? -11.811 2.707 2.901 1.00 96.00 163 ILE A C 1
ATOM 1344 O O . ILE A 1 163 ? -12.118 2.990 1.741 1.00 96.00 163 ILE A O 1
ATOM 1348 N N . TYR A 1 164 ? -12.472 1.801 3.613 1.00 96.19 164 TYR A N 1
ATOM 1349 C CA . TYR A 1 164 ? -13.562 0.995 3.070 1.00 96.19 164 TYR A CA 1
ATOM 1350 C C . TYR A 1 164 ? -14.746 0.887 4.032 1.00 96.19 164 TYR A C 1
ATOM 1352 O O . TYR A 1 164 ? -14.626 1.133 5.233 1.00 96.19 164 TYR A O 1
ATOM 1360 N N . THR A 1 165 ? -15.900 0.518 3.489 1.00 94.56 165 THR A N 1
ATOM 1361 C CA . THR A 1 165 ? -17.107 0.169 4.245 1.00 94.56 165 THR A CA 1
ATOM 1362 C C . THR A 1 165 ? -17.517 -1.265 3.958 1.00 94.56 165 THR A C 1
ATOM 1364 O O . THR A 1 165 ? -17.134 -1.861 2.947 1.00 94.56 165 THR A O 1
ATOM 1367 N N . VAL A 1 166 ? -18.323 -1.805 4.864 1.00 92.75 166 VAL A N 1
ATOM 1368 C CA . VAL A 1 166 ? -18.972 -3.103 4.711 1.00 92.75 166 VAL A CA 1
ATOM 1369 C C . VAL A 1 166 ? -20.478 -2.877 4.628 1.00 92.75 166 VAL A C 1
ATOM 1371 O O . VAL A 1 166 ? -21.020 -2.078 5.388 1.00 92.75 166 VAL A O 1
ATOM 1374 N N . ALA A 1 167 ? -21.169 -3.563 3.721 1.00 89.06 167 ALA A N 1
ATOM 1375 C CA . ALA A 1 167 ? -22.602 -3.392 3.484 1.00 89.06 167 ALA A CA 1
ATOM 1376 C C . ALA A 1 167 ? -23.447 -3.651 4.744 1.00 89.06 167 ALA A C 1
ATOM 1378 O O . ALA A 1 167 ? -24.401 -2.920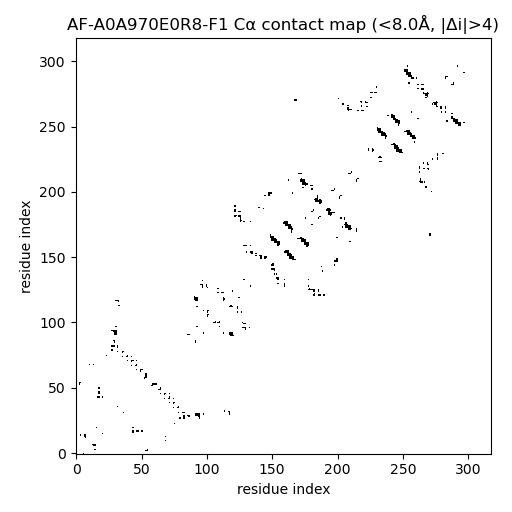 5.003 1.00 89.06 167 ALA A O 1
ATOM 1379 N N . SER A 1 168 ? -23.054 -4.633 5.563 1.00 84.00 168 SER A N 1
ATOM 1380 C CA . SER A 1 168 ? -23.688 -4.965 6.848 1.00 84.00 168 SER A CA 1
ATOM 1381 C C . SER A 1 168 ? -23.605 -3.831 7.885 1.00 84.00 168 SER A C 1
ATOM 1383 O O . SER A 1 168 ? -24.439 -3.752 8.794 1.00 84.00 168 SER A O 1
ATOM 1385 N N . ARG A 1 169 ? -22.609 -2.942 7.754 1.00 84.25 169 ARG A N 1
ATOM 1386 C CA . ARG A 1 169 ? -22.268 -1.858 8.690 1.00 84.25 169 ARG A CA 1
ATOM 1387 C C . ARG A 1 169 ? -21.730 -0.636 7.940 1.00 84.25 169 ARG A C 1
ATOM 1389 O O . ARG A 1 169 ? -20.601 -0.200 8.152 1.00 84.25 169 ARG A O 1
ATOM 1396 N N . SER A 1 170 ? -22.543 -0.067 7.051 1.00 83.00 170 SER A N 1
ATOM 1397 C CA . SER A 1 170 ? -22.137 1.054 6.182 1.00 83.00 170 SER A CA 1
ATOM 1398 C C . SER A 1 170 ? -21.797 2.347 6.939 1.00 83.00 170 SER A C 1
ATOM 1400 O O . SER A 1 170 ? -21.110 3.220 6.409 1.00 83.00 170 SER A O 1
ATOM 1402 N N . ASN A 1 171 ? -22.245 2.456 8.190 1.00 84.12 171 ASN A N 1
ATOM 1403 C CA . ASN A 1 171 ? -21.918 3.524 9.131 1.00 84.12 171 ASN A CA 1
ATOM 1404 C C . ASN A 1 171 ? -20.515 3.398 9.753 1.00 84.12 171 ASN A C 1
ATOM 1406 O O . ASN A 1 171 ? -20.043 4.355 10.368 1.00 84.12 171 ASN A O 1
ATOM 1410 N N . LEU A 1 172 ? -19.844 2.252 9.599 1.00 88.69 172 LEU A N 1
ATOM 1411 C CA . LEU A 1 172 ? -18.467 2.047 10.033 1.00 88.69 172 LEU A CA 1
ATOM 1412 C C . LEU A 1 172 ? -17.517 2.118 8.845 1.00 88.69 172 LEU A C 1
ATOM 1414 O O . LEU A 1 172 ? -17.692 1.439 7.832 1.00 88.69 172 LEU A O 1
ATOM 1418 N N . LYS A 1 173 ? -16.469 2.922 9.010 1.00 91.94 173 LYS A N 1
ATOM 1419 C CA . LYS A 1 173 ? -15.346 2.973 8.085 1.00 91.94 173 LYS A CA 1
ATOM 1420 C C . LYS A 1 173 ? -14.170 2.222 8.683 1.00 91.94 173 LYS A C 1
ATOM 1422 O O . LYS A 1 173 ? -13.863 2.354 9.867 1.00 91.94 173 LYS A O 1
ATOM 1427 N N . TRP A 1 174 ? -13.491 1.483 7.831 1.00 93.50 174 TRP A N 1
ATOM 1428 C CA . TRP A 1 174 ? -12.340 0.669 8.170 1.00 93.50 174 TRP A CA 1
ATOM 1429 C C . TRP A 1 174 ? -11.147 1.119 7.352 1.00 93.50 174 TRP A C 1
ATOM 1431 O O . TRP A 1 174 ? -11.301 1.646 6.250 1.00 93.50 174 TRP A O 1
ATOM 1441 N N . LEU A 1 175 ? -9.962 0.915 7.904 1.00 94.75 175 LEU A N 1
ATOM 1442 C CA . LEU A 1 175 ? -8.697 1.231 7.276 1.00 94.75 175 LEU A CA 1
ATOM 1443 C C . LEU A 1 175 ? -7.872 -0.052 7.168 1.00 94.75 175 LEU A C 1
ATOM 1445 O O . LEU A 1 175 ? -7.619 -0.703 8.179 1.00 94.75 175 LEU A O 1
ATOM 1449 N N . ILE A 1 176 ? -7.421 -0.388 5.960 1.00 96.62 176 ILE A N 1
ATOM 1450 C CA . ILE A 1 176 ? -6.468 -1.482 5.725 1.00 96.62 176 ILE A CA 1
ATOM 1451 C C . ILE A 1 176 ? -5.241 -0.952 4.998 1.00 96.62 176 ILE A C 1
ATOM 1453 O O . ILE A 1 176 ? -5.365 -0.217 4.013 1.00 96.62 176 ILE A O 1
ATOM 1457 N N . SER A 1 177 ? -4.047 -1.308 5.474 1.00 97.56 177 SER A N 1
ATOM 1458 C CA . SER A 1 177 ? -2.818 -0.935 4.779 1.00 97.56 177 SER A CA 1
ATOM 1459 C C . SER A 1 177 ? -2.762 -1.624 3.412 1.00 97.56 177 SER A C 1
ATOM 1461 O O . SER A 1 177 ? -3.209 -2.762 3.252 1.00 97.56 177 SER A O 1
ATOM 1463 N N . HIS A 1 178 ? -2.209 -0.950 2.400 1.00 97.75 178 HIS A N 1
ATOM 1464 C CA . HIS A 1 178 ? -2.021 -1.577 1.089 1.00 97.75 178 HIS A CA 1
ATOM 1465 C C . HIS A 1 178 ? -1.147 -2.827 1.189 1.00 97.75 178 HIS A C 1
ATOM 1467 O O . HIS A 1 178 ? -1.436 -3.819 0.527 1.00 97.75 178 HIS A O 1
ATOM 1473 N N . SER A 1 179 ? -0.127 -2.799 2.050 1.00 96.75 179 SER A N 1
ATOM 1474 C CA . SER A 1 179 ? 0.740 -3.953 2.279 1.00 96.75 179 SER A CA 1
ATOM 1475 C C . SER A 1 179 ? -0.057 -5.161 2.772 1.00 96.75 179 SER A C 1
ATOM 1477 O O . SER A 1 179 ? 0.079 -6.237 2.200 1.00 96.75 179 SER A O 1
ATOM 1479 N N . ASP A 1 180 ? -0.927 -4.994 3.772 1.00 96.69 180 ASP A N 1
ATOM 1480 C CA . ASP A 1 180 ? -1.726 -6.098 4.321 1.00 96.69 180 ASP A CA 1
ATOM 1481 C C . ASP A 1 180 ? -2.767 -6.608 3.321 1.00 96.69 180 ASP A C 1
ATOM 1483 O O . ASP A 1 180 ? -2.906 -7.820 3.135 1.00 96.69 180 ASP A O 1
ATOM 1487 N N . LEU A 1 181 ? -3.462 -5.692 2.636 1.00 97.56 181 LEU A N 1
ATOM 1488 C CA . LEU A 1 181 ? -4.465 -6.044 1.632 1.00 97.56 181 LEU A CA 1
ATOM 1489 C C . LEU A 1 181 ? -3.831 -6.823 0.471 1.00 97.56 181 LEU A C 1
ATOM 1491 O O . LEU A 1 181 ? -4.298 -7.900 0.101 1.00 97.56 181 LEU A O 1
ATOM 1495 N N . ALA A 1 182 ? -2.750 -6.298 -0.103 1.00 97.31 182 ALA A N 1
ATOM 1496 C CA . ALA A 1 182 ? -2.085 -6.921 -1.237 1.00 97.31 182 ALA A CA 1
ATOM 1497 C C . ALA A 1 182 ? -1.333 -8.200 -0.850 1.00 97.31 182 ALA A C 1
ATOM 1499 O O . ALA A 1 182 ? -1.309 -9.136 -1.642 1.00 97.31 182 ALA A O 1
ATOM 1500 N N . TYR A 1 183 ? -0.753 -8.283 0.349 1.00 96.00 183 TYR A N 1
ATOM 1501 C CA . TYR A 1 183 ? -0.084 -9.505 0.797 1.00 96.00 183 TYR A CA 1
ATOM 1502 C C . TYR A 1 183 ? -1.085 -10.641 1.046 1.00 96.00 183 TYR A C 1
ATOM 1504 O O . TYR A 1 183 ? -0.878 -11.759 0.584 1.00 96.00 183 TYR A O 1
ATOM 1512 N N . GLY A 1 184 ? -2.199 -10.361 1.731 1.00 95.12 184 GLY A N 1
ATOM 1513 C CA . GLY A 1 184 ? -3.212 -11.379 2.022 1.00 95.12 184 GLY A CA 1
ATOM 1514 C C . GLY A 1 184 ? -4.029 -11.793 0.797 1.00 95.12 184 GLY A C 1
ATOM 1515 O O . GLY A 1 184 ? -4.337 -12.974 0.628 1.00 95.12 184 GLY A O 1
ATOM 1516 N N . PHE A 1 185 ? -4.370 -10.828 -0.063 1.00 96.25 185 PHE A N 1
ATOM 1517 C CA . PHE A 1 185 ? -5.405 -11.001 -1.085 1.00 96.25 185 PHE A CA 1
ATOM 1518 C C . PHE A 1 185 ? -4.963 -10.607 -2.503 1.00 96.25 185 PHE A C 1
ATOM 1520 O O . PHE A 1 185 ? -5.720 -10.812 -3.442 1.00 96.25 185 PHE A O 1
ATOM 1527 N N . GLY A 1 186 ? -3.759 -10.062 -2.706 1.00 95.62 186 GLY A N 1
ATOM 1528 C CA . GLY A 1 186 ? -3.332 -9.457 -3.980 1.00 95.62 186 GLY A CA 1
ATOM 1529 C C . GLY A 1 186 ? -3.279 -10.403 -5.173 1.00 95.62 186 GLY A C 1
ATOM 1530 O O . GLY A 1 186 ? -3.504 -9.958 -6.295 1.00 95.62 186 GLY A O 1
ATOM 1531 N N . HIS A 1 187 ? -3.065 -11.698 -4.938 1.00 96.00 187 HIS A N 1
ATOM 1532 C CA . HIS A 1 187 ? -3.085 -12.737 -5.974 1.00 96.00 187 HIS A CA 1
ATOM 1533 C C . HIS A 1 187 ? -4.390 -12.743 -6.792 1.00 96.00 187 HIS A C 1
ATOM 1535 O O . HIS A 1 187 ? -4.353 -12.992 -7.997 1.00 96.00 187 HIS A O 1
ATOM 1541 N N . ILE A 1 188 ? -5.529 -12.349 -6.201 1.00 95.81 188 ILE A N 1
ATOM 1542 C CA . ILE A 1 188 ? -6.812 -12.301 -6.926 1.00 95.81 188 ILE A CA 1
ATOM 1543 C C . ILE A 1 188 ? -6.790 -11.329 -8.105 1.00 95.81 188 ILE A C 1
ATOM 1545 O O . ILE A 1 188 ? -7.471 -11.558 -9.101 1.00 95.81 188 ILE A O 1
ATOM 1549 N N . LEU A 1 189 ? -5.991 -10.257 -8.018 1.00 95.69 189 LEU A N 1
ATOM 1550 C CA . LEU A 1 189 ? -5.874 -9.275 -9.096 1.00 95.69 189 LEU A CA 1
ATOM 1551 C C . LEU A 1 189 ? -5.186 -9.865 -10.335 1.00 95.69 189 LEU A C 1
ATOM 1553 O O . LEU A 1 189 ? -5.345 -9.337 -11.438 1.00 95.69 189 LEU A O 1
ATOM 1557 N N . PHE A 1 190 ? -4.456 -10.964 -10.151 1.00 94.94 190 PHE A N 1
ATOM 1558 C CA . PHE A 1 190 ? -3.754 -11.714 -11.188 1.00 94.94 190 PHE A CA 1
ATOM 1559 C C . PHE A 1 190 ? -4.519 -12.974 -11.622 1.00 94.94 190 PHE A C 1
ATOM 1561 O O . PHE A 1 190 ? -4.017 -13.742 -12.433 1.00 94.94 190 PHE A O 1
ATOM 1568 N N . GLY A 1 191 ? -5.745 -13.182 -11.123 1.00 93.44 191 GLY A N 1
ATOM 1569 C CA . GLY A 1 191 ? -6.537 -14.381 -11.418 1.00 93.44 191 GLY A CA 1
ATOM 1570 C C . GLY A 1 191 ? -6.078 -15.630 -10.660 1.00 93.44 191 GLY A C 1
ATOM 1571 O O . GLY A 1 191 ? -6.488 -16.736 -11.003 1.00 93.44 191 GLY A O 1
ATOM 1572 N N . GLU A 1 192 ? -5.247 -15.463 -9.633 1.00 94.19 192 GLU A N 1
ATOM 1573 C CA . GLU A 1 192 ? -4.732 -16.541 -8.793 1.00 94.19 192 GLU A CA 1
ATOM 1574 C C . GLU A 1 192 ? -5.519 -16.654 -7.476 1.00 94.19 192 GLU A C 1
ATOM 1576 O O . GLU A 1 192 ? -6.200 -15.720 -7.040 1.00 94.19 192 GLU A O 1
ATOM 1581 N N . ALA A 1 193 ? -5.408 -17.806 -6.811 1.00 91.38 193 ALA A N 1
ATOM 1582 C CA . ALA A 1 193 ? -5.984 -17.993 -5.484 1.00 91.38 193 ALA A CA 1
ATOM 1583 C C . ALA A 1 193 ? -5.258 -17.108 -4.448 1.00 91.38 193 ALA A C 1
ATOM 1585 O O . ALA A 1 193 ? -4.026 -17.056 -4.449 1.00 91.38 193 ALA A O 1
ATOM 1586 N N . PRO A 1 194 ? -5.983 -16.416 -3.551 1.00 91.44 194 PRO A N 1
ATOM 1587 C CA . PRO A 1 194 ? -5.355 -15.597 -2.525 1.00 91.44 194 PRO A CA 1
ATOM 1588 C C . PRO A 1 194 ? -4.666 -16.445 -1.458 1.00 91.44 194 PRO A C 1
ATOM 1590 O O . PRO A 1 194 ? -5.095 -17.560 -1.164 1.00 91.44 194 PRO A O 1
ATOM 1593 N N . TYR A 1 195 ? -3.641 -15.871 -0.823 1.00 90.06 195 TYR A N 1
ATOM 1594 C CA . TYR A 1 195 ? -2.967 -16.493 0.318 1.00 90.06 195 TYR A CA 1
ATOM 1595 C C . TYR A 1 195 ? -3.928 -16.692 1.501 1.00 90.06 195 TYR A C 1
ATOM 1597 O O . TYR A 1 195 ? -3.890 -17.714 2.183 1.00 90.06 195 TYR A O 1
ATOM 1605 N N . LEU A 1 196 ? -4.829 -15.728 1.718 1.00 92.75 196 LEU A N 1
ATOM 1606 C CA . LEU A 1 196 ? -5.944 -15.834 2.656 1.00 92.75 196 LEU A CA 1
ATOM 1607 C C . LEU A 1 196 ? -7.268 -15.816 1.902 1.00 92.75 196 LEU A C 1
ATOM 1609 O O . LEU A 1 196 ? -7.487 -14.970 1.040 1.00 92.75 196 LEU A O 1
ATOM 1613 N N . GLN A 1 197 ? -8.199 -16.694 2.277 1.00 93.88 197 GLN A N 1
ATOM 1614 C CA . GLN A 1 197 ? -9.539 -16.684 1.692 1.00 93.88 197 GLN A CA 1
ATOM 1615 C C . GLN A 1 197 ? -10.175 -15.295 1.835 1.00 93.88 197 GLN A C 1
ATOM 1617 O O . GLN A 1 197 ? -10.253 -14.752 2.943 1.00 93.88 197 GLN A O 1
ATOM 1622 N N . LEU A 1 198 ? -10.650 -14.737 0.721 1.00 94.75 198 LEU A N 1
ATOM 1623 C CA . LEU A 1 198 ? -11.303 -13.436 0.714 1.00 94.75 198 LEU A CA 1
ATOM 1624 C C . LEU A 1 198 ? -12.682 -13.546 1.378 1.00 94.75 198 LEU A C 1
ATOM 1626 O O . LEU A 1 198 ? -13.631 -14.044 0.782 1.00 94.75 198 LEU A O 1
ATOM 1630 N N . THR A 1 199 ? -12.771 -13.100 2.628 1.00 94.38 199 THR A N 1
ATOM 1631 C CA . THR A 1 199 ? -14.005 -13.037 3.422 1.00 94.38 199 THR A CA 1
ATOM 1632 C C . THR A 1 199 ? -14.056 -11.710 4.171 1.00 94.38 199 THR A C 1
ATOM 1634 O O . THR A 1 199 ? -13.006 -11.139 4.479 1.00 94.38 199 THR A O 1
ATOM 1637 N N . GLU A 1 200 ? -15.262 -11.234 4.497 1.00 92.88 200 GLU A N 1
ATOM 1638 C CA . GLU A 1 200 ? -15.455 -10.042 5.340 1.00 92.88 200 GLU A CA 1
ATOM 1639 C C . GLU A 1 200 ? -14.654 -10.165 6.644 1.00 92.88 200 GLU A C 1
ATOM 1641 O O . GLU A 1 200 ? -13.869 -9.278 6.976 1.00 92.88 200 GLU A O 1
ATOM 1646 N N . ARG A 1 201 ? -14.765 -11.319 7.314 1.00 92.38 201 ARG A N 1
ATOM 1647 C CA . ARG A 1 201 ? -14.049 -11.629 8.555 1.00 92.38 201 ARG A CA 1
ATOM 1648 C C . ARG A 1 201 ? -12.536 -11.469 8.410 1.00 92.38 201 ARG A C 1
ATOM 1650 O O . ARG A 1 201 ? -11.928 -10.726 9.172 1.00 92.38 201 ARG A O 1
ATOM 1657 N N . ASN A 1 202 ? -11.917 -12.143 7.437 1.00 94.00 202 ASN A N 1
ATOM 1658 C CA . ASN A 1 202 ? -10.458 -12.098 7.273 1.00 94.00 202 ASN A CA 1
ATOM 1659 C C . ASN A 1 202 ? -9.960 -10.689 6.938 1.00 94.00 202 ASN A C 1
ATOM 1661 O O . ASN A 1 202 ? -8.867 -10.316 7.361 1.00 94.00 202 ASN A O 1
ATOM 1665 N N . LEU A 1 203 ? -10.753 -9.912 6.197 1.00 94.38 203 LEU A N 1
ATOM 1666 C CA . LEU A 1 203 ? -10.431 -8.525 5.895 1.00 94.38 203 LEU A CA 1
ATOM 1667 C C . LEU A 1 203 ? -10.511 -7.652 7.154 1.00 94.38 203 LEU A C 1
ATOM 1669 O O . LEU A 1 203 ? -9.564 -6.933 7.447 1.00 94.38 203 LEU A O 1
ATOM 1673 N N . LEU A 1 204 ? -11.601 -7.745 7.922 1.00 92.25 204 LEU A N 1
ATOM 1674 C CA . LEU A 1 204 ? -11.786 -6.984 9.163 1.00 92.25 204 LEU A CA 1
ATOM 1675 C C . LEU A 1 204 ? -10.685 -7.265 10.187 1.00 92.25 204 LEU A C 1
ATOM 1677 O O . LEU A 1 204 ? -10.169 -6.333 10.794 1.00 92.25 204 LEU A O 1
ATOM 1681 N N . MET A 1 205 ? -10.267 -8.524 10.322 1.00 91.06 205 MET A N 1
ATOM 1682 C CA . MET A 1 205 ? -9.189 -8.922 11.235 1.00 91.06 205 MET A CA 1
ATOM 1683 C C . MET A 1 205 ? -7.803 -8.385 10.835 1.00 91.06 205 MET A C 1
ATOM 1685 O O . MET A 1 205 ? -6.874 -8.428 11.640 1.00 91.06 205 MET A O 1
ATOM 1689 N N . LYS A 1 206 ? -7.638 -7.891 9.602 1.00 92.62 206 LYS A N 1
ATOM 1690 C CA . LYS A 1 206 ? -6.418 -7.225 9.112 1.00 92.62 206 LYS A CA 1
ATOM 1691 C C . LYS A 1 206 ? -6.528 -5.699 9.107 1.00 92.62 206 LYS A C 1
ATOM 1693 O O . LYS A 1 206 ? -5.576 -5.022 8.724 1.00 92.62 206 LYS A O 1
ATOM 1698 N N . SER A 1 207 ? -7.669 -5.165 9.523 1.00 93.06 207 SER A N 1
ATOM 1699 C CA . SER A 1 207 ? -7.988 -3.747 9.447 1.00 93.06 207 SER A CA 1
ATOM 1700 C C . SER A 1 207 ? -8.053 -3.111 10.824 1.00 93.06 207 SER A C 1
ATOM 1702 O O . SER A 1 207 ? -8.172 -3.7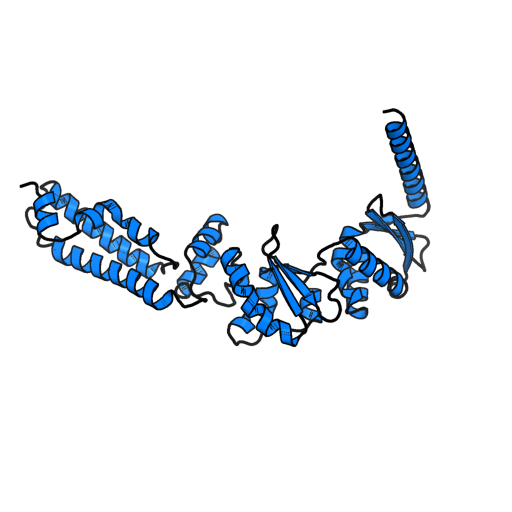79 11.847 1.00 93.06 207 SER A O 1
ATOM 1704 N N . VAL A 1 208 ? -8.020 -1.784 10.833 1.00 91.88 208 VAL A N 1
ATOM 1705 C CA . VAL A 1 208 ? -8.285 -0.968 12.017 1.00 91.88 208 VAL A CA 1
ATOM 1706 C C . VAL A 1 208 ? -9.486 -0.070 11.771 1.00 91.88 208 VAL A C 1
ATOM 1708 O O . VAL A 1 208 ? -9.813 0.266 10.627 1.00 91.88 208 VAL A O 1
ATOM 1711 N N . LEU A 1 209 ? -10.168 0.332 12.839 1.00 91.94 209 LEU A N 1
ATOM 1712 C CA . LEU A 1 209 ? -11.299 1.244 12.712 1.00 91.94 209 LEU A CA 1
ATOM 1713 C C . LEU A 1 209 ? -10.831 2.638 12.283 1.00 91.94 209 LEU A C 1
ATOM 1715 O O . LEU A 1 209 ? -9.978 3.249 12.927 1.00 91.94 209 LEU A O 1
ATOM 1719 N N . HIS A 1 210 ? -11.460 3.198 11.250 1.00 87.56 210 HIS A N 1
ATOM 1720 C CA . HIS A 1 210 ? -11.319 4.615 10.942 1.00 87.56 210 HIS A CA 1
ATOM 1721 C C . HIS A 1 210 ? -12.217 5.422 11.888 1.00 87.56 210 HIS A C 1
ATOM 1723 O O . HIS A 1 210 ? -13.425 5.552 11.675 1.00 87.56 210 HIS A O 1
ATOM 1729 N N . GLN A 1 211 ? -11.621 5.914 12.974 1.00 84.31 211 GLN A N 1
ATOM 1730 C CA . GLN A 1 211 ? -12.363 6.464 14.104 1.00 84.31 211 GLN A CA 1
ATOM 1731 C C . GLN A 1 211 ? -13.077 7.778 13.766 1.00 84.31 211 GLN A C 1
ATOM 1733 O O . GLN A 1 211 ? -12.463 8.797 13.457 1.00 84.31 211 GLN A O 1
ATOM 1738 N N . THR A 1 212 ? -14.395 7.755 13.916 1.00 83.94 212 THR A N 1
ATOM 1739 C CA . THR A 1 212 ? -15.286 8.914 13.989 1.00 83.94 212 THR A CA 1
ATOM 1740 C C . THR A 1 212 ? -16.017 8.876 15.336 1.00 83.94 212 THR A C 1
ATOM 1742 O O . THR A 1 212 ? -16.166 7.792 15.904 1.00 83.94 212 THR A O 1
ATOM 1745 N N . PRO A 1 213 ? -16.542 9.999 15.859 1.00 85.38 213 PRO A N 1
ATOM 1746 C CA . PRO A 1 213 ? -17.292 9.978 17.119 1.00 85.38 213 PRO A CA 1
ATOM 1747 C C . PRO A 1 213 ? -18.448 8.962 17.133 1.00 85.38 213 PRO A C 1
ATOM 1749 O O . PRO A 1 213 ? -18.682 8.298 18.139 1.00 85.38 213 PRO A O 1
ATOM 1752 N N . ALA A 1 214 ? -19.138 8.785 16.002 1.00 85.56 214 ALA A N 1
ATOM 1753 C CA . ALA A 1 214 ? -20.215 7.806 15.870 1.00 85.56 214 ALA A CA 1
ATOM 1754 C C . ALA A 1 214 ? -19.703 6.356 15.892 1.00 85.56 214 ALA A C 1
ATOM 1756 O O . ALA A 1 214 ? -20.278 5.515 16.579 1.00 85.56 214 ALA A O 1
ATOM 1757 N N . SER A 1 215 ? -18.610 6.058 15.180 1.00 88.31 215 SER A N 1
ATOM 1758 C CA . SER A 1 215 ? -18.039 4.706 15.169 1.00 88.31 215 SER A CA 1
ATOM 1759 C C . SER A 1 215 ? -17.451 4.318 16.524 1.00 88.31 215 SER A C 1
ATOM 1761 O O . SER A 1 215 ? -17.571 3.166 16.923 1.00 88.31 215 SER A O 1
ATOM 1763 N N . VAL A 1 216 ? -16.856 5.275 17.246 1.00 90.31 216 VAL A N 1
ATOM 1764 C CA . VAL A 1 216 ? -16.342 5.057 18.606 1.00 90.31 216 VAL A CA 1
ATOM 1765 C C . VAL A 1 216 ? -17.469 4.623 19.537 1.00 90.31 216 VAL A C 1
ATOM 1767 O O . VAL A 1 216 ? -17.338 3.597 20.195 1.00 90.31 216 VAL A O 1
ATOM 1770 N N . ARG A 1 217 ? -18.600 5.341 19.535 1.00 90.06 217 ARG A N 1
ATOM 1771 C CA . ARG A 1 217 ? -19.767 4.986 20.358 1.00 90.06 217 ARG A CA 1
ATOM 1772 C C . ARG A 1 217 ? -20.277 3.579 20.063 1.00 90.06 217 ARG A C 1
ATOM 1774 O O . ARG A 1 217 ? -20.425 2.793 20.985 1.00 90.06 217 ARG A O 1
ATOM 1781 N N . LEU A 1 218 ? -20.440 3.234 18.785 1.00 91.19 218 LEU A N 1
ATOM 1782 C CA . LEU A 1 218 ? -20.913 1.905 18.377 1.00 91.19 218 LEU A CA 1
ATOM 1783 C C . LEU A 1 218 ? -20.011 0.769 18.871 1.00 91.19 218 LEU A C 1
ATOM 1785 O O . LEU A 1 218 ? -20.506 -0.270 19.298 1.00 91.19 218 LEU A O 1
ATOM 1789 N N . VAL A 1 219 ? -18.691 0.955 18.805 1.00 93.12 219 VAL A N 1
ATOM 1790 C CA . VAL A 1 219 ? -17.744 -0.050 19.299 1.00 93.12 219 VAL A CA 1
ATOM 1791 C C . VAL A 1 219 ? -17.766 -0.118 20.822 1.00 93.12 219 VAL A C 1
ATOM 1793 O O . VAL A 1 219 ? -17.759 -1.214 21.371 1.00 93.12 219 VAL A O 1
ATOM 1796 N N . VAL A 1 220 ? -17.826 1.022 21.512 1.00 94.12 220 VAL A N 1
ATOM 1797 C CA . VAL A 1 220 ? -17.911 1.064 22.979 1.00 94.12 220 VAL A CA 1
ATOM 1798 C C . VAL A 1 220 ? -19.185 0.384 23.485 1.00 94.12 220 VAL A C 1
ATOM 1800 O O . VAL A 1 220 ? -19.106 -0.403 24.427 1.00 94.12 220 VAL A O 1
ATOM 1803 N N . ASP A 1 221 ? -20.328 0.614 22.838 1.00 93.44 221 ASP A N 1
ATOM 1804 C CA . ASP A 1 221 ? -21.589 -0.061 23.165 1.00 93.44 221 ASP A CA 1
ATOM 1805 C C . ASP A 1 221 ? -21.464 -1.579 22.963 1.00 93.44 221 ASP A C 1
ATOM 1807 O O . ASP A 1 221 ? -21.784 -2.357 23.859 1.00 93.44 221 ASP A O 1
ATOM 1811 N N . ALA A 1 222 ? -20.879 -2.019 21.845 1.00 94.06 222 ALA A N 1
ATOM 1812 C CA . ALA A 1 222 ? -20.645 -3.441 21.608 1.00 94.06 222 ALA A CA 1
ATOM 1813 C C . ALA A 1 222 ? -19.666 -4.062 22.625 1.00 94.06 222 ALA A C 1
ATOM 1815 O O . ALA A 1 222 ? -19.857 -5.201 23.047 1.00 94.06 222 ALA A O 1
ATOM 1816 N N . ILE A 1 223 ? -18.636 -3.329 23.061 1.00 95.56 223 ILE A N 1
ATOM 1817 C CA . ILE A 1 223 ? -17.739 -3.774 24.136 1.00 95.56 223 ILE A CA 1
ATOM 1818 C C . ILE A 1 223 ? -18.511 -3.904 25.446 1.00 95.56 223 ILE A C 1
ATOM 1820 O O . ILE A 1 223 ? -18.366 -4.912 26.131 1.00 95.56 223 ILE A O 1
ATOM 1824 N N . LYS A 1 224 ? -19.349 -2.923 25.791 1.00 94.81 224 LYS A N 1
ATOM 1825 C CA . LYS A 1 224 ? -20.185 -2.965 26.994 1.00 94.81 224 LYS A CA 1
ATOM 1826 C C . LYS A 1 224 ? -21.075 -4.208 27.008 1.00 94.81 224 LYS A C 1
ATOM 1828 O O . LYS A 1 224 ? -21.107 -4.904 28.020 1.00 94.81 224 LYS A O 1
ATOM 1833 N N . ASP A 1 225 ? -21.712 -4.520 25.884 1.00 94.50 225 ASP A N 1
ATOM 1834 C CA . ASP A 1 225 ? -22.617 -5.666 25.757 1.00 94.50 225 ASP A CA 1
ATOM 1835 C C . ASP A 1 225 ? -21.894 -7.021 25.855 1.00 94.50 225 ASP A C 1
ATOM 1837 O O . ASP A 1 225 ? -22.501 -8.023 26.230 1.00 94.50 225 ASP A O 1
ATOM 1841 N N . ASN A 1 226 ? -20.591 -7.066 25.552 1.00 95.00 226 ASN A N 1
ATOM 1842 C CA . ASN A 1 226 ? -19.814 -8.308 25.489 1.00 95.00 226 ASN A CA 1
ATOM 1843 C C . ASN A 1 226 ? -18.739 -8.439 26.587 1.00 95.00 226 ASN A C 1
ATOM 1845 O O . ASN A 1 226 ? -18.162 -9.514 26.743 1.00 95.00 226 ASN A O 1
ATOM 1849 N N . CYS A 1 227 ? -18.469 -7.396 27.382 1.00 93.38 227 CYS A N 1
ATOM 1850 C CA . CYS A 1 227 ? -17.399 -7.415 28.389 1.00 93.38 227 CYS A CA 1
ATOM 1851 C C . CYS A 1 227 ? -17.640 -8.436 29.517 1.00 93.38 227 CYS A C 1
ATOM 1853 O O . CYS A 1 227 ? -16.690 -9.002 30.057 1.00 93.38 227 CYS A O 1
ATOM 1855 N N . ALA A 1 228 ? -18.901 -8.772 29.802 1.00 93.00 228 ALA A N 1
ATOM 1856 C CA . ALA A 1 228 ? -19.239 -9.820 30.763 1.00 93.00 228 ALA A CA 1
ATOM 1857 C C . ALA A 1 228 ? -18.719 -11.205 30.335 1.00 93.00 228 ALA A C 1
ATOM 1859 O O . ALA A 1 228 ? -18.322 -11.999 31.185 1.00 93.00 228 ALA A O 1
ATOM 1860 N N . ALA A 1 229 ? -18.640 -11.481 29.025 1.00 93.12 229 ALA A N 1
ATOM 1861 C CA . ALA A 1 229 ? -18.115 -12.745 28.500 1.00 93.12 229 ALA A CA 1
ATOM 1862 C C . ALA A 1 229 ? -16.611 -12.931 28.771 1.00 93.12 229 ALA A C 1
ATOM 1864 O O . ALA A 1 229 ? -16.091 -14.038 28.648 1.00 93.12 229 ALA A O 1
ATOM 1865 N N . VAL A 1 230 ? -15.912 -11.856 29.149 1.00 93.06 230 VAL A N 1
ATOM 1866 C CA . VAL A 1 230 ? -14.491 -11.872 29.516 1.00 93.06 230 VAL A CA 1
ATOM 1867 C C . VAL A 1 230 ? -14.269 -11.623 31.012 1.00 93.06 230 VAL A C 1
ATOM 1869 O O . VAL A 1 230 ? -13.158 -11.296 31.415 1.00 93.06 230 VAL A O 1
ATOM 1872 N N . GLY A 1 231 ? -15.313 -11.774 31.837 1.00 93.06 231 GLY A N 1
ATOM 1873 C CA . GLY A 1 231 ? -15.224 -11.607 33.291 1.00 93.06 231 GLY A CA 1
ATOM 1874 C C . GLY A 1 231 ? -15.083 -10.150 33.738 1.00 93.06 231 GLY A C 1
ATOM 1875 O O . GLY A 1 231 ? -14.530 -9.885 34.806 1.00 93.06 231 GLY A O 1
ATOM 1876 N N . LEU A 1 232 ? -15.557 -9.198 32.929 1.00 94.50 232 LEU A N 1
ATOM 1877 C CA . LEU A 1 232 ? -15.472 -7.767 33.211 1.00 94.50 232 LEU A CA 1
ATOM 1878 C C . LEU A 1 232 ? -16.850 -7.111 33.305 1.00 94.50 232 LEU A C 1
ATOM 1880 O O . LEU A 1 232 ? -17.817 -7.529 32.673 1.00 94.50 232 LEU A O 1
ATOM 1884 N N . HIS A 1 233 ? -16.910 -6.016 34.053 1.00 94.00 233 HIS A N 1
ATOM 1885 C CA . HIS A 1 233 ? -18.018 -5.072 34.053 1.00 94.00 233 HIS A CA 1
ATOM 1886 C C . HIS A 1 233 ? -17.488 -3.691 33.670 1.00 94.00 233 HIS A C 1
ATOM 1888 O O . HIS A 1 233 ? -16.526 -3.210 34.267 1.00 94.00 233 HIS A O 1
ATOM 1894 N N . LEU A 1 234 ? -18.117 -3.025 32.703 1.00 94.00 234 LEU A N 1
ATOM 1895 C CA . LEU A 1 234 ? -17.776 -1.645 32.365 1.00 94.00 234 LEU A CA 1
ATOM 1896 C C . LEU A 1 234 ? -18.160 -0.709 33.522 1.00 94.00 234 LEU A C 1
ATOM 1898 O O . LEU A 1 234 ? -19.342 -0.523 33.803 1.00 94.00 234 LEU A O 1
ATOM 1902 N N . GLU A 1 235 ? -17.167 -0.143 34.200 1.00 93.44 235 GLU A N 1
ATOM 1903 C CA . GLU A 1 235 ? -17.359 0.706 35.381 1.00 93.44 235 GLU A CA 1
ATOM 1904 C C . GLU A 1 235 ? -17.544 2.175 34.986 1.00 93.44 235 GLU A C 1
ATOM 1906 O O . GLU A 1 235 ? -18.447 2.848 35.477 1.00 93.44 235 GLU A O 1
ATOM 1911 N N . GLU A 1 236 ? -16.689 2.686 34.097 1.00 92.56 236 GLU A N 1
ATOM 1912 C CA . GLU A 1 236 ? -16.648 4.111 33.767 1.00 92.56 236 GLU A CA 1
ATOM 1913 C C . GLU A 1 236 ? -16.126 4.344 32.343 1.00 92.56 236 GLU A C 1
ATOM 1915 O O . GLU A 1 236 ? -15.190 3.682 31.890 1.00 92.56 236 GLU A O 1
ATOM 1920 N N . ILE A 1 237 ? -16.721 5.320 31.652 1.00 92.25 237 ILE A N 1
ATOM 1921 C CA . ILE A 1 237 ? -16.197 5.901 30.413 1.00 92.25 237 ILE A CA 1
ATOM 1922 C C . ILE A 1 237 ? -16.000 7.392 30.672 1.00 92.25 237 ILE A C 1
ATOM 1924 O O . ILE A 1 237 ? -16.964 8.119 30.910 1.00 92.25 237 ILE A O 1
ATOM 1928 N N . ASP A 1 238 ? -14.757 7.846 30.598 1.00 88.50 238 ASP A N 1
ATOM 1929 C CA . ASP A 1 238 ? -14.390 9.249 30.744 1.00 88.50 238 ASP A CA 1
ATOM 1930 C C . ASP A 1 238 ? -13.961 9.772 29.370 1.00 88.50 238 ASP A C 1
ATOM 1932 O O . ASP A 1 238 ? -12.801 9.663 28.965 1.00 88.50 238 ASP A O 1
ATOM 1936 N N . GLU A 1 239 ? -14.931 10.305 28.618 1.00 84.75 239 GLU A N 1
ATOM 1937 C CA . GLU A 1 239 ? -14.703 10.846 27.270 1.00 84.75 239 GLU A CA 1
ATOM 1938 C C . GLU A 1 239 ? -13.768 12.068 27.276 1.00 84.75 239 GLU A C 1
ATOM 1940 O O . GLU A 1 239 ? -13.117 12.338 26.268 1.00 84.75 239 GLU A O 1
ATOM 1945 N N . PHE A 1 240 ? -13.678 12.801 28.394 1.00 80.81 240 PHE A N 1
ATOM 1946 C CA . PHE A 1 240 ? -12.839 13.997 28.499 1.00 80.81 240 PHE A CA 1
ATOM 1947 C C . PHE A 1 240 ? -11.357 13.633 28.595 1.00 80.81 240 PHE A C 1
ATOM 1949 O O . PHE A 1 240 ? -10.527 14.225 27.907 1.00 80.81 240 PHE A O 1
ATOM 1956 N N . VAL A 1 241 ? -11.033 12.641 29.428 1.00 82.81 241 VAL A N 1
ATOM 1957 C CA . VAL A 1 241 ? -9.667 12.110 29.561 1.00 82.81 241 VAL A CA 1
ATOM 1958 C C . VAL A 1 241 ? -9.360 11.074 28.469 1.00 82.81 241 VAL A C 1
ATOM 1960 O O . VAL A 1 241 ? -8.199 10.781 28.194 1.00 82.81 241 VAL A O 1
ATOM 1963 N N . GLY A 1 242 ? -10.385 10.540 27.799 1.00 88.88 242 GLY A N 1
ATOM 1964 C CA . GLY A 1 242 ? -10.237 9.552 26.733 1.00 88.88 242 GLY A CA 1
ATOM 1965 C C . GLY A 1 242 ? -9.916 8.152 27.257 1.00 88.88 242 GLY A C 1
ATOM 1966 O O . GLY A 1 242 ? -9.194 7.401 26.592 1.00 88.88 242 GLY A O 1
ATOM 1967 N N . ARG A 1 243 ? -10.433 7.799 28.441 1.00 92.94 243 ARG A N 1
ATOM 1968 C CA . ARG A 1 243 ? -10.168 6.522 29.123 1.00 92.94 243 ARG A CA 1
ATOM 1969 C C . ARG A 1 243 ? -11.441 5.736 29.413 1.00 92.94 243 ARG A C 1
ATOM 1971 O O . ARG A 1 243 ? -12.530 6.293 29.541 1.00 92.94 243 ARG A O 1
ATOM 1978 N N . ILE A 1 244 ? -11.269 4.432 29.547 1.00 95.06 244 ILE A N 1
ATOM 1979 C CA . ILE A 1 244 ? -12.315 3.480 29.897 1.00 95.06 244 ILE A CA 1
ATOM 1980 C C . ILE A 1 244 ? -11.802 2.577 31.013 1.00 95.06 244 ILE A C 1
ATOM 1982 O O . ILE A 1 244 ? -10.631 2.189 31.015 1.00 95.06 244 ILE A O 1
ATOM 1986 N N . ILE A 1 245 ? -12.671 2.297 31.979 1.00 95.25 245 ILE A N 1
ATOM 1987 C CA . ILE A 1 245 ? -12.344 1.518 33.168 1.00 95.25 245 ILE A CA 1
ATOM 1988 C C . ILE A 1 245 ? -13.304 0.338 33.256 1.00 95.25 245 ILE A C 1
ATOM 1990 O O . ILE A 1 245 ? -14.527 0.500 33.249 1.00 95.25 245 ILE A O 1
ATOM 1994 N N . PHE A 1 246 ? -12.732 -0.851 33.384 1.00 96.06 246 PHE A N 1
ATOM 1995 C CA . PHE A 1 246 ? -13.445 -2.087 33.656 1.00 96.06 246 PHE A CA 1
ATOM 1996 C C . PHE A 1 246 ? -13.162 -2.539 35.082 1.00 96.06 246 PHE A C 1
ATOM 1998 O O . PHE A 1 246 ? -12.040 -2.421 35.563 1.00 96.06 246 PHE A O 1
ATOM 2005 N N . ARG A 1 247 ? -14.163 -3.104 35.746 1.00 94.88 247 ARG A N 1
ATOM 2006 C CA . ARG A 1 247 ? -14.005 -3.844 36.996 1.00 94.88 247 ARG A CA 1
ATOM 2007 C C . ARG A 1 247 ? -13.953 -5.333 36.675 1.00 94.88 247 ARG A C 1
ATOM 2009 O O . ARG A 1 247 ? -14.833 -5.821 35.961 1.00 94.88 247 ARG A O 1
ATOM 2016 N N . LYS A 1 248 ? -12.968 -6.059 37.202 1.00 93.69 248 LYS A N 1
ATOM 2017 C CA . LYS A 1 248 ? -12.968 -7.525 37.125 1.00 93.69 248 LYS A CA 1
ATOM 2018 C C . LYS A 1 248 ? -14.070 -8.083 38.029 1.00 93.69 248 LYS A C 1
ATOM 2020 O O . LYS A 1 248 ? -14.295 -7.578 39.122 1.00 93.69 248 LYS A O 1
ATOM 2025 N N . VAL A 1 249 ? -14.819 -9.075 37.558 1.00 86.25 249 VAL A N 1
ATOM 2026 C CA . VAL A 1 249 ? -15.960 -9.622 38.318 1.00 86.25 249 VAL A CA 1
ATOM 2027 C C . VAL A 1 249 ? -15.478 -10.430 39.527 1.00 86.25 249 VAL A C 1
ATOM 2029 O O . VAL A 1 249 ? -16.060 -10.311 40.604 1.00 86.25 249 VAL A O 1
ATOM 2032 N N . ASP A 1 250 ? -14.384 -11.174 39.363 1.00 85.00 250 ASP A N 1
ATOM 2033 C CA . ASP A 1 250 ? -13.852 -12.089 40.382 1.00 85.00 250 ASP A CA 1
ATOM 2034 C C . ASP A 1 250 ? -12.749 -11.462 41.256 1.00 85.00 250 ASP A C 1
ATOM 2036 O O . ASP A 1 250 ? -12.327 -12.043 42.256 1.00 85.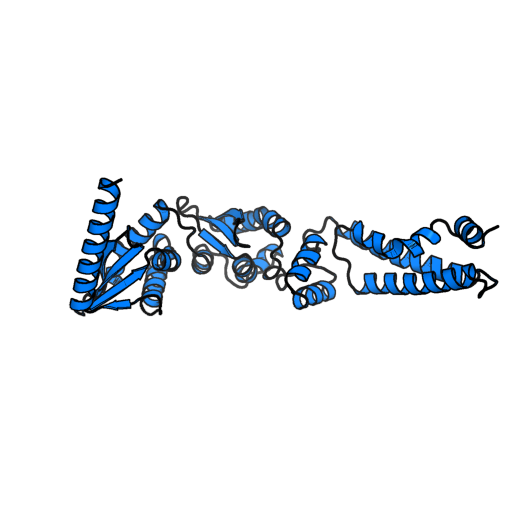00 250 ASP A O 1
ATOM 2040 N N . GLU A 1 251 ? -12.291 -10.256 40.910 1.00 81.50 251 GLU A N 1
ATOM 2041 C CA . GLU A 1 251 ? -11.179 -9.564 41.564 1.00 81.50 251 GLU A CA 1
ATOM 2042 C C . GLU A 1 251 ? -11.602 -8.136 41.943 1.00 81.50 251 GLU A C 1
ATOM 2044 O O . GLU A 1 251 ? -12.266 -7.446 41.177 1.00 81.50 251 GLU A O 1
ATOM 2049 N N . GLN A 1 252 ? -11.192 -7.640 43.115 1.00 81.50 252 GLN A N 1
ATOM 2050 C CA . GLN A 1 252 ? -11.416 -6.237 43.522 1.00 81.50 252 GLN A CA 1
ATOM 2051 C C . GLN A 1 252 ? -10.418 -5.275 42.842 1.00 81.50 252 GLN A C 1
ATOM 2053 O O . GLN A 1 252 ? -9.907 -4.341 43.466 1.00 81.50 252 GLN A O 1
ATOM 2058 N N . THR A 1 253 ? -10.104 -5.530 41.572 1.00 93.12 253 THR A N 1
ATOM 2059 C CA . THR A 1 253 ? -9.175 -4.745 40.757 1.00 93.12 253 THR A CA 1
ATOM 2060 C C . THR A 1 253 ? -9.857 -4.226 39.496 1.00 93.12 253 THR A C 1
ATOM 2062 O O . THR A 1 253 ? -10.930 -4.681 39.076 1.00 93.12 253 THR A O 1
ATOM 2065 N N . TYR A 1 254 ? -9.240 -3.204 38.915 1.00 95.81 254 TYR A N 1
ATOM 2066 C CA . TYR A 1 254 ? -9.761 -2.468 37.777 1.00 95.81 254 TYR A CA 1
ATOM 2067 C C . TYR A 1 254 ? -8.753 -2.488 36.636 1.00 95.81 254 TYR A C 1
ATOM 2069 O O . TYR A 1 254 ? -7.553 -2.420 36.868 1.00 95.81 254 TYR A O 1
ATOM 2077 N N . LEU A 1 255 ? -9.243 -2.543 35.404 1.00 95.94 255 LEU A N 1
ATOM 2078 C CA . LEU A 1 255 ? -8.435 -2.398 34.201 1.00 95.94 255 LEU A CA 1
ATOM 2079 C C . LEU A 1 255 ? -8.744 -1.046 33.569 1.00 95.94 255 LEU A C 1
ATOM 2081 O O . LEU A 1 255 ? -9.898 -0.761 33.249 1.00 95.94 255 LEU A O 1
ATOM 2085 N N . GLN A 1 256 ? -7.719 -0.223 33.387 1.00 95.56 256 GLN A N 1
ATOM 2086 C CA . GLN A 1 256 ? -7.800 1.082 32.748 1.00 95.56 256 GLN A CA 1
ATOM 2087 C C . GLN A 1 256 ? -7.077 1.052 31.403 1.00 95.56 256 GLN A C 1
ATOM 2089 O O . GLN A 1 256 ? -5.967 0.541 31.283 1.00 95.56 256 GLN A O 1
ATOM 2094 N N . THR A 1 257 ? -7.691 1.643 30.381 1.00 96.56 257 THR A N 1
ATOM 2095 C CA . THR A 1 257 ? -7.055 1.817 29.070 1.00 96.56 257 THR A CA 1
ATOM 2096 C C . THR A 1 257 ? -7.599 3.045 28.342 1.00 96.56 257 THR A C 1
ATOM 2098 O O . THR A 1 257 ? -8.586 3.659 28.757 1.00 96.56 257 THR A O 1
ATOM 2101 N N . SER A 1 258 ? -6.954 3.420 27.239 1.00 95.31 258 SER A N 1
ATOM 2102 C CA . SER A 1 258 ? -7.435 4.473 26.350 1.00 95.31 258 SER A CA 1
ATOM 2103 C C . SER A 1 258 ? -8.621 3.984 25.518 1.00 95.31 258 SER A C 1
ATOM 2105 O O . SER A 1 258 ? -8.548 2.931 24.882 1.00 95.31 258 SER A O 1
ATOM 2107 N N . ILE A 1 259 ? -9.674 4.806 25.420 1.00 93.75 259 ILE A N 1
ATOM 2108 C CA . ILE A 1 259 ? -10.807 4.563 24.510 1.00 93.75 259 ILE A CA 1
ATOM 2109 C C . ILE A 1 259 ? -10.293 4.374 23.082 1.00 93.75 259 ILE A C 1
ATOM 2111 O O . ILE A 1 259 ? -10.720 3.456 22.388 1.00 93.75 259 ILE A O 1
ATOM 2115 N N . LYS A 1 260 ? -9.345 5.218 22.652 1.00 91.94 260 LYS A N 1
ATOM 2116 C CA . LYS A 1 260 ? -8.803 5.194 21.292 1.00 91.94 260 LYS A CA 1
ATOM 2117 C C . LYS A 1 260 ? -8.144 3.853 20.978 1.00 91.94 260 LYS A C 1
ATOM 2119 O O . LYS A 1 260 ? -8.486 3.256 19.962 1.00 91.94 260 LYS A O 1
ATOM 2124 N N . ALA A 1 261 ? -7.218 3.405 21.827 1.00 92.12 261 ALA A N 1
ATOM 2125 C CA . ALA A 1 261 ? -6.465 2.169 21.606 1.00 92.12 261 ALA A CA 1
ATOM 2126 C C . ALA A 1 261 ? -7.389 0.943 21.614 1.00 92.12 261 ALA A C 1
ATOM 2128 O O . ALA A 1 261 ? -7.336 0.116 20.703 1.00 92.12 261 ALA A O 1
ATOM 2129 N N . LEU A 1 262 ? -8.294 0.885 22.596 1.00 94.31 262 LEU A N 1
ATOM 2130 C CA . LEU A 1 262 ? -9.247 -0.208 22.737 1.00 94.31 262 LEU A CA 1
ATOM 2131 C C . LEU A 1 262 ? -10.179 -0.309 21.524 1.00 94.31 262 LEU A C 1
ATOM 2133 O O . LEU A 1 262 ? -10.307 -1.372 20.921 1.00 94.31 262 LEU A O 1
ATOM 2137 N N . VAL A 1 263 ? -10.815 0.802 21.141 1.00 93.56 263 VAL A N 1
ATOM 2138 C CA . VAL A 1 263 ? -11.773 0.836 20.029 1.00 93.56 263 VAL A CA 1
ATOM 2139 C C . VAL A 1 263 ? -11.104 0.493 18.702 1.00 93.56 263 VAL A C 1
ATOM 2141 O O . VAL A 1 263 ? -11.703 -0.202 17.887 1.00 93.56 263 VAL A O 1
ATOM 2144 N N . GLU A 1 264 ? -9.869 0.947 18.476 1.00 91.00 264 GLU A N 1
ATOM 2145 C CA . GLU A 1 264 ? -9.135 0.660 17.241 1.00 91.00 264 GLU A CA 1
ATOM 2146 C C . GLU A 1 264 ? -8.925 -0.839 17.022 1.00 91.00 264 GLU A C 1
ATOM 2148 O O . GLU A 1 264 ? -9.076 -1.322 15.899 1.00 91.00 264 GLU A O 1
ATOM 2153 N N . LYS A 1 265 ? -8.597 -1.560 18.102 1.00 89.00 265 LYS A N 1
ATOM 2154 C CA . LYS A 1 265 ? -8.291 -2.993 18.078 1.00 89.00 265 LYS A CA 1
ATOM 2155 C C . LYS A 1 265 ? -9.540 -3.861 18.136 1.00 89.00 265 LYS A C 1
ATOM 2157 O O . LYS A 1 265 ? -9.653 -4.810 17.371 1.00 89.00 265 LYS A O 1
ATOM 2162 N N . VAL A 1 266 ? -10.482 -3.534 19.016 1.00 92.94 266 VAL A N 1
ATOM 2163 C CA . VAL A 1 266 ? -11.635 -4.393 19.337 1.00 92.94 266 VAL A CA 1
ATOM 2164 C C . VAL A 1 266 ? -12.828 -4.148 18.407 1.00 92.94 266 VAL A C 1
ATOM 2166 O O . VAL A 1 266 ? -13.799 -4.895 18.443 1.00 92.94 266 VAL A O 1
ATOM 2169 N N . ALA A 1 267 ? -12.750 -3.178 17.492 1.00 91.69 267 ALA A N 1
ATOM 2170 C CA . ALA A 1 267 ? -13.808 -2.887 16.524 1.00 91.69 267 ALA A CA 1
ATOM 2171 C C . ALA A 1 267 ? -14.441 -4.101 15.809 1.00 91.69 267 ALA A C 1
ATOM 2173 O O . ALA A 1 267 ? -15.658 -4.047 15.593 1.00 91.69 267 ALA A O 1
ATOM 2174 N N . PRO A 1 268 ? -13.716 -5.193 15.457 1.00 91.12 268 PRO A N 1
ATOM 2175 C CA . PRO A 1 268 ? -14.336 -6.380 14.861 1.00 91.12 268 PRO A CA 1
ATOM 2176 C C . PRO A 1 268 ? -15.517 -6.944 15.661 1.00 91.12 268 PRO A C 1
ATOM 2178 O O . PRO A 1 268 ? -16.404 -7.547 15.061 1.00 91.12 268 PRO A O 1
ATOM 2181 N N . ILE A 1 269 ? -15.598 -6.680 16.973 1.00 92.56 269 ILE A N 1
ATOM 2182 C CA . ILE A 1 269 ? -16.701 -7.095 17.853 1.00 92.56 269 ILE A CA 1
ATOM 2183 C C . ILE A 1 269 ? -18.085 -6.637 17.372 1.00 92.56 269 ILE A C 1
ATOM 2185 O O . ILE A 1 269 ? -19.076 -7.306 17.646 1.00 92.56 269 ILE A O 1
ATOM 2189 N N . VAL A 1 270 ? -18.166 -5.536 16.613 1.00 90.56 270 VAL A N 1
ATOM 2190 C CA . VAL A 1 270 ? -19.442 -4.997 16.103 1.00 90.56 270 VAL A CA 1
ATOM 2191 C C . VAL A 1 270 ? -20.045 -5.860 14.984 1.00 90.56 270 VAL A C 1
ATOM 2193 O O . VAL A 1 270 ? -21.270 -5.889 14.809 1.00 90.56 270 VAL A O 1
ATOM 2196 N N . SER A 1 271 ? -19.200 -6.550 14.215 1.00 87.12 271 SER A N 1
ATOM 2197 C CA . SER A 1 271 ? -19.617 -7.417 13.100 1.00 87.12 271 SER A CA 1
ATOM 2198 C C . SER A 1 271 ? -19.470 -8.901 13.431 1.00 87.12 271 SER A C 1
ATOM 2200 O O . SER A 1 271 ? -20.306 -9.711 13.038 1.00 87.12 271 SER A O 1
ATOM 2202 N N . HIS A 1 272 ? -18.435 -9.257 14.190 1.00 89.94 272 HIS A N 1
ATOM 2203 C CA . HIS A 1 272 ? -18.098 -10.620 14.579 1.00 89.94 272 HIS A CA 1
ATOM 2204 C C . HIS A 1 272 ? -17.846 -10.678 16.094 1.00 89.94 272 HIS A C 1
ATOM 2206 O O . HIS A 1 272 ? -16.692 -10.660 16.522 1.00 89.94 272 HIS A O 1
ATOM 2212 N N . PRO A 1 273 ? -18.905 -10.759 16.927 1.00 91.62 273 PRO A N 1
ATOM 2213 C CA . PRO A 1 273 ? -18.770 -10.687 18.382 1.00 91.62 273 PRO A CA 1
ATOM 2214 C C . PRO A 1 273 ? -17.808 -11.722 18.966 1.00 91.62 273 PRO A C 1
ATOM 2216 O O . PRO A 1 273 ? -17.001 -11.379 19.815 1.00 91.62 273 PRO A O 1
ATOM 2219 N N . GLN A 1 274 ? -17.828 -12.963 18.472 1.00 92.06 274 GLN A N 1
ATOM 2220 C CA . GLN A 1 274 ? -16.940 -14.025 18.967 1.00 92.06 274 GLN A CA 1
ATOM 2221 C C . GLN A 1 274 ? -15.460 -13.721 18.697 1.00 92.06 274 GLN A C 1
ATOM 2223 O O . GLN A 1 274 ? -14.629 -13.828 19.597 1.00 92.06 274 GLN A O 1
ATOM 2228 N N . ASP A 1 275 ? -15.132 -13.276 17.481 1.00 92.06 275 ASP A N 1
ATOM 2229 C CA . ASP A 1 275 ? -13.765 -12.869 17.142 1.00 92.06 275 ASP A CA 1
ATOM 2230 C C . ASP A 1 275 ? -13.358 -11.611 17.914 1.00 92.06 275 ASP A C 1
ATOM 2232 O O . ASP A 1 275 ? -12.255 -11.529 18.445 1.00 92.06 275 ASP A O 1
ATOM 2236 N N . GLY A 1 276 ? -14.268 -10.644 18.036 1.00 92.31 276 GLY A N 1
ATOM 2237 C CA . GLY A 1 276 ? -14.036 -9.425 18.798 1.00 92.31 276 GLY A CA 1
ATOM 2238 C C . GLY A 1 276 ? -13.842 -9.663 20.294 1.00 92.31 276 GLY A C 1
ATOM 2239 O O . GLY A 1 276 ? -13.020 -8.986 20.900 1.00 92.31 276 GLY A O 1
ATOM 2240 N N . ILE A 1 277 ? -14.528 -10.645 20.885 1.00 94.75 277 ILE A N 1
ATOM 2241 C CA . ILE A 1 277 ? -14.304 -11.084 22.270 1.00 94.75 277 ILE A CA 1
ATOM 2242 C C . ILE A 1 277 ? -12.891 -11.655 22.418 1.00 94.75 277 ILE A C 1
ATOM 2244 O O . ILE A 1 277 ? -12.196 -11.301 23.367 1.00 94.75 277 ILE A O 1
ATOM 2248 N N . ALA A 1 278 ? -12.434 -12.485 21.476 1.00 94.44 278 ALA A N 1
ATOM 2249 C CA . ALA A 1 278 ? -11.069 -13.010 21.502 1.00 94.44 278 ALA A CA 1
ATOM 2250 C C . ALA A 1 278 ? -10.023 -11.882 21.395 1.00 94.44 278 ALA A C 1
ATOM 2252 O O . ALA A 1 278 ? -9.070 -11.848 22.174 1.00 94.44 278 ALA A O 1
ATOM 2253 N N . VAL A 1 279 ? -10.240 -10.911 20.500 1.00 93.94 279 VAL A N 1
ATOM 2254 C CA . VAL A 1 279 ? -9.375 -9.724 20.372 1.00 93.94 279 VAL A CA 1
ATOM 2255 C C . VAL A 1 279 ? -9.407 -8.864 21.637 1.00 93.94 279 VAL A C 1
ATOM 2257 O O . VAL A 1 279 ? -8.366 -8.375 22.067 1.00 93.94 279 VAL A O 1
ATOM 2260 N N . LEU A 1 280 ? -10.574 -8.701 22.267 1.00 95.12 280 LEU A N 1
ATOM 2261 C CA . LEU A 1 280 ? -10.706 -8.005 23.546 1.00 95.12 280 LEU A CA 1
ATOM 2262 C C . LEU A 1 280 ? -9.878 -8.702 24.632 1.00 95.12 280 LEU A C 1
ATOM 2264 O O . LEU A 1 280 ? -9.110 -8.039 25.320 1.00 95.12 280 LEU A O 1
ATOM 2268 N N . GLN A 1 281 ? -9.975 -10.028 24.759 1.00 94.94 281 GLN A N 1
ATOM 2269 C CA . GLN A 1 281 ? -9.180 -10.798 25.724 1.00 94.94 281 GLN A CA 1
ATOM 2270 C C . GLN A 1 281 ? -7.672 -10.645 25.501 1.00 94.94 281 GLN A C 1
ATOM 2272 O O . GLN A 1 281 ? -6.919 -10.558 26.470 1.00 94.94 281 GLN A O 1
ATOM 2277 N N . GLU A 1 282 ? -7.222 -10.625 24.246 1.00 94.56 282 GLU A N 1
ATOM 2278 C CA . GLU A 1 282 ? -5.816 -10.404 23.905 1.00 94.56 282 GLU A CA 1
ATOM 2279 C C . GLU A 1 282 ? -5.374 -8.975 24.244 1.00 94.56 282 GLU A C 1
ATOM 2281 O O . GLU A 1 282 ? -4.361 -8.786 24.917 1.00 94.56 282 GLU A O 1
ATOM 2286 N N . PHE A 1 283 ? -6.167 -7.973 23.855 1.00 94.62 283 PHE A N 1
ATOM 2287 C CA . PHE A 1 283 ? -5.889 -6.566 24.138 1.00 94.62 283 PHE A CA 1
ATOM 2288 C C . PHE A 1 283 ? -5.774 -6.295 25.642 1.00 94.62 283 PHE A C 1
ATOM 2290 O O . PHE A 1 283 ? -4.870 -5.582 26.071 1.00 94.62 283 PHE A O 1
ATOM 2297 N N . LEU A 1 284 ? -6.639 -6.907 26.453 1.00 93.06 284 LEU A N 1
ATOM 2298 C CA . LEU A 1 284 ? -6.639 -6.753 27.911 1.00 93.06 284 LEU A CA 1
ATOM 2299 C C . LEU A 1 284 ? -5.367 -7.275 28.598 1.00 93.06 284 LEU A C 1
ATOM 2301 O O . LEU A 1 284 ? -5.121 -6.930 29.749 1.00 93.06 284 LEU A O 1
ATOM 2305 N N . ARG A 1 285 ? -4.559 -8.087 27.907 1.00 93.06 285 ARG A N 1
ATOM 2306 C CA . ARG A 1 285 ? -3.255 -8.584 28.385 1.00 93.06 285 ARG A CA 1
ATOM 2307 C C . ARG A 1 285 ? -2.074 -7.786 27.828 1.00 93.06 285 ARG A C 1
ATOM 2309 O O . ARG A 1 285 ? -0.924 -8.136 28.088 1.00 93.06 285 ARG A O 1
ATOM 2316 N N . SER A 1 286 ? -2.341 -6.773 27.010 1.00 93.88 286 SER A N 1
ATOM 2317 C CA . SER A 1 286 ? -1.308 -5.956 26.384 1.00 93.88 286 SER A CA 1
ATOM 2318 C C . SER A 1 286 ? -0.759 -4.898 27.343 1.00 93.88 286 SER A C 1
ATOM 2320 O O . SER A 1 286 ? -1.356 -4.575 28.366 1.00 93.88 286 SER A O 1
ATOM 2322 N N . GLN A 1 287 ? 0.370 -4.306 26.961 1.00 92.31 287 GLN A N 1
ATOM 2323 C CA . GLN A 1 287 ? 0.981 -3.175 27.665 1.00 92.31 287 GLN A CA 1
ATOM 2324 C C . GLN A 1 287 ? 0.135 -1.888 27.645 1.00 92.31 287 GLN A C 1
ATOM 2326 O O . GLN A 1 287 ? 0.445 -0.952 28.375 1.00 92.31 287 GLN A O 1
ATOM 2331 N N . ASP A 1 288 ? -0.916 -1.826 26.819 1.00 93.00 288 ASP A N 1
ATOM 2332 C CA . ASP A 1 288 ? -1.815 -0.669 26.717 1.00 93.00 288 ASP A CA 1
ATOM 2333 C C . ASP A 1 288 ? -2.898 -0.663 27.816 1.00 93.00 288 ASP A C 1
ATOM 2335 O O . ASP A 1 288 ? -3.801 0.185 27.810 1.00 93.00 288 ASP A O 1
ATOM 2339 N N . VAL A 1 289 ? -2.841 -1.625 28.744 1.00 95.69 289 VAL A N 1
ATOM 2340 C CA . VAL A 1 289 ? -3.798 -1.794 29.838 1.00 95.69 289 VAL A CA 1
ATOM 2341 C C . VAL A 1 289 ? -3.078 -1.734 31.178 1.00 95.69 289 VAL A C 1
ATOM 2343 O O . VAL A 1 289 ? -2.135 -2.475 31.441 1.00 95.69 289 VAL A O 1
ATOM 2346 N N . GLU A 1 290 ? -3.552 -0.836 32.033 1.00 95.31 290 GLU A N 1
ATOM 2347 C CA . GLU A 1 290 ? -3.067 -0.650 33.394 1.00 95.31 290 GLU A CA 1
ATOM 2348 C C . GLU A 1 290 ? -4.019 -1.343 34.371 1.00 95.31 290 GLU A C 1
ATOM 2350 O O . GLU A 1 290 ? -5.231 -1.120 34.331 1.00 95.31 290 GLU A O 1
ATOM 2355 N N . GLU A 1 291 ? -3.479 -2.167 35.266 1.00 95.25 291 GLU A N 1
ATOM 2356 C CA . GLU A 1 291 ? -4.247 -2.734 36.371 1.00 95.25 291 GLU A CA 1
ATOM 2357 C C . GLU A 1 291 ? -4.134 -1.842 37.613 1.00 95.25 291 GLU A C 1
ATOM 2359 O O . GLU A 1 291 ? -3.041 -1.465 38.033 1.00 95.25 291 GLU A O 1
ATOM 2364 N N . LEU A 1 292 ? -5.282 -1.506 38.198 1.00 94.44 292 LEU A N 1
ATOM 2365 C CA . LEU A 1 292 ? -5.417 -0.577 39.311 1.00 94.44 292 LEU A CA 1
ATOM 2366 C C . LEU A 1 292 ? -6.090 -1.252 40.507 1.00 94.44 292 LEU A C 1
ATOM 2368 O O . LEU A 1 292 ? -7.111 -1.935 40.379 1.00 94.44 292 LEU A O 1
ATOM 2372 N N . SER A 1 293 ? -5.576 -0.968 41.700 1.00 93.62 293 SER A N 1
ATOM 2373 C CA . SER A 1 293 ? -6.299 -1.186 42.949 1.00 93.62 293 SER A CA 1
ATOM 2374 C C . SER A 1 293 ? -7.415 -0.149 43.125 1.00 93.62 293 SER A C 1
ATOM 2376 O O . SER A 1 293 ? -7.399 0.933 42.528 1.00 93.62 293 SER A O 1
ATOM 2378 N N . LEU A 1 294 ? -8.375 -0.443 44.006 1.00 90.81 294 LEU A N 1
ATOM 2379 C CA . LEU A 1 294 ? -9.433 0.504 44.370 1.00 90.81 294 LEU A CA 1
ATOM 2380 C C . LEU A 1 294 ? -8.872 1.847 44.874 1.00 90.81 294 LEU A C 1
ATOM 2382 O O . LEU A 1 294 ? -9.410 2.907 44.554 1.00 90.81 294 LEU A O 1
ATOM 2386 N N . GLU A 1 295 ? -7.786 1.810 45.650 1.00 91.50 295 GLU A N 1
ATOM 2387 C CA . GLU A 1 295 ? -7.146 3.012 46.185 1.00 91.50 295 GLU 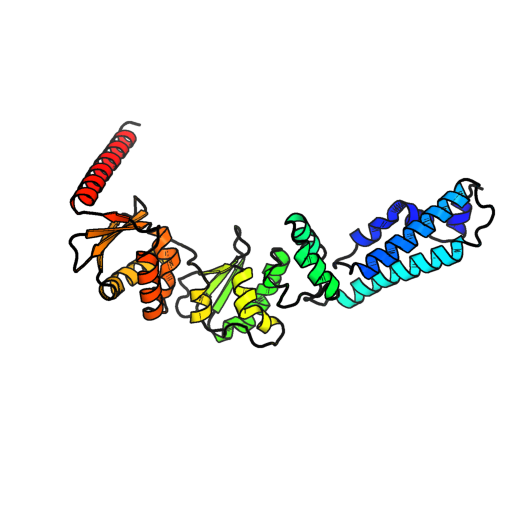A CA 1
ATOM 2388 C C . GLU A 1 295 ? -6.502 3.850 45.076 1.00 91.50 295 GLU A C 1
ATOM 2390 O O . GLU A 1 295 ? -6.718 5.063 45.022 1.00 91.50 295 GLU A O 1
ATOM 2395 N N . GLN A 1 296 ? -5.785 3.209 44.147 1.00 92.88 296 GLN A N 1
ATOM 2396 C CA . GLN A 1 296 ? -5.189 3.889 42.994 1.00 92.88 296 GLN A CA 1
ATOM 2397 C C . GLN A 1 296 ? -6.265 4.548 42.124 1.00 92.88 296 GLN A C 1
ATOM 2399 O O . GLN A 1 296 ? -6.135 5.720 41.767 1.00 92.88 296 GLN A O 1
ATOM 2404 N N . LEU A 1 297 ? -7.368 3.842 41.852 1.00 91.31 297 LEU A N 1
ATOM 2405 C CA . LEU A 1 297 ? -8.496 4.400 41.108 1.00 91.31 297 LEU A CA 1
ATOM 2406 C C . LEU A 1 297 ? -9.120 5.607 41.831 1.00 91.31 297 LEU A C 1
ATOM 2408 O O . LEU A 1 297 ? -9.436 6.621 41.201 1.00 91.31 297 LEU A O 1
ATOM 2412 N N . ARG A 1 298 ? -9.282 5.530 43.159 1.00 89.88 298 ARG A N 1
ATOM 2413 C CA . ARG A 1 298 ? -9.814 6.630 43.979 1.00 89.88 298 ARG A CA 1
ATOM 2414 C C . ARG A 1 298 ? -8.931 7.875 43.883 1.00 89.88 298 ARG A C 1
ATOM 2416 O O . ARG A 1 298 ? -9.454 8.955 43.615 1.00 89.88 298 ARG A O 1
ATOM 2423 N N . LEU A 1 299 ? -7.615 7.712 44.030 1.00 89.75 299 LEU A N 1
ATOM 2424 C CA . LEU A 1 299 ? -6.642 8.803 43.912 1.00 89.75 299 LEU A CA 1
ATOM 2425 C C . LEU A 1 299 ? -6.665 9.438 42.515 1.00 89.75 299 LEU A C 1
ATOM 2427 O O . LEU A 1 299 ? -6.689 10.663 42.394 1.00 89.75 299 LEU A O 1
ATOM 2431 N N . GLN A 1 300 ? -6.737 8.628 41.453 1.00 87.19 300 GLN A N 1
ATOM 2432 C CA . GLN A 1 300 ? -6.847 9.146 40.085 1.00 87.19 300 GLN A CA 1
ATOM 2433 C C . GLN A 1 300 ? -8.146 9.940 39.864 1.00 87.19 300 GLN A C 1
ATOM 2435 O O . GLN A 1 300 ? -8.133 10.976 39.195 1.00 87.19 300 GLN A O 1
ATOM 2440 N N . ARG A 1 301 ? -9.276 9.494 40.429 1.00 86.69 301 ARG A N 1
ATOM 2441 C CA . ARG A 1 301 ? -10.557 10.221 40.359 1.00 86.69 301 ARG A CA 1
ATOM 2442 C C . ARG A 1 301 ? -10.496 11.561 41.092 1.00 86.69 301 ARG A C 1
ATOM 2444 O O . ARG A 1 301 ? -11.002 12.555 40.574 1.00 86.69 301 ARG A O 1
ATOM 2451 N N . GLU A 1 302 ? -9.881 11.603 42.270 1.00 85.94 302 GLU A N 1
ATOM 2452 C CA . GLU A 1 302 ? -9.692 12.842 43.037 1.00 85.94 302 GLU A CA 1
ATOM 2453 C C . GLU A 1 302 ? -8.812 13.843 42.277 1.00 85.94 302 GLU A C 1
ATOM 2455 O O . GLU A 1 302 ? -9.206 15.001 42.109 1.00 85.94 302 GLU A O 1
ATOM 2460 N N . ALA A 1 303 ? -7.686 13.381 41.726 1.00 82.31 303 ALA A N 1
ATOM 2461 C CA . ALA A 1 303 ? -6.805 14.202 40.897 1.00 82.31 303 ALA A CA 1
ATOM 2462 C C . ALA A 1 303 ? -7.525 14.750 39.649 1.00 82.31 303 ALA A C 1
ATOM 2464 O O . ALA A 1 303 ? -7.407 15.936 39.333 1.00 82.31 303 ALA A O 1
ATOM 2465 N N . GLY A 1 304 ? -8.326 13.917 38.973 1.00 76.50 304 GLY A N 1
ATOM 2466 C CA . GLY A 1 304 ? -9.117 14.324 37.808 1.00 76.50 304 GLY A CA 1
ATOM 2467 C C . GLY A 1 304 ? -10.151 15.412 38.121 1.00 76.50 304 GLY A C 1
ATOM 2468 O O . GLY A 1 304 ? -10.280 16.377 37.364 1.00 76.50 304 GLY A O 1
ATOM 2469 N N . ARG A 1 305 ? -10.850 15.315 39.263 1.00 78.62 305 ARG A N 1
ATOM 2470 C CA . ARG A 1 305 ? -11.808 16.347 39.708 1.00 78.62 305 ARG A CA 1
ATOM 2471 C C . ARG A 1 305 ? -11.117 17.675 40.003 1.00 78.62 305 ARG A C 1
ATOM 2473 O O . ARG A 1 305 ? -11.557 18.702 39.490 1.00 78.62 305 ARG A O 1
ATOM 2480 N N . ALA A 1 306 ? -10.012 17.646 40.750 1.00 77.25 306 ALA A N 1
ATOM 2481 C CA . ALA A 1 306 ? -9.236 18.844 41.072 1.00 77.25 306 ALA A CA 1
ATOM 2482 C C . ALA A 1 306 ? -8.708 19.546 39.806 1.00 77.25 306 ALA A C 1
ATOM 2484 O O . ALA A 1 306 ? -8.773 20.773 39.682 1.00 77.25 306 ALA A O 1
ATOM 2485 N N . PHE A 1 307 ? -8.254 18.772 38.814 1.00 74.12 307 PHE A N 1
ATOM 2486 C CA . PHE A 1 307 ? -7.839 19.315 37.523 1.00 74.12 307 PHE A CA 1
ATOM 2487 C C . PHE A 1 307 ? -9.010 19.968 36.768 1.00 74.12 307 PHE A C 1
ATOM 2489 O O . PHE A 1 307 ? -8.893 21.111 36.320 1.00 74.12 307 PHE A O 1
ATOM 2496 N N . GLY A 1 308 ? -10.162 19.296 36.680 1.00 70.50 308 GLY A N 1
ATOM 2497 C CA . GLY A 1 308 ? -11.360 19.836 36.026 1.00 70.50 308 GLY A CA 1
ATOM 2498 C C . GLY A 1 308 ? -11.887 21.123 36.674 1.00 70.50 308 GLY A C 1
ATOM 2499 O O . GLY A 1 308 ? -12.323 22.042 35.976 1.00 70.50 308 GLY A O 1
ATOM 2500 N N . GLU A 1 309 ? -11.811 21.227 38.000 1.00 73.44 309 GLU A N 1
ATOM 2501 C CA . GLU A 1 309 ? -12.182 22.435 38.743 1.00 73.44 309 GLU A CA 1
ATOM 2502 C C . GLU A 1 309 ? -11.218 23.599 38.475 1.00 73.44 309 GLU A C 1
ATOM 2504 O O . GLU A 1 309 ? -11.673 24.714 38.205 1.00 73.44 309 GLU A O 1
ATOM 2509 N N . SER A 1 310 ? -9.903 23.350 38.434 1.00 69.50 310 SER A N 1
ATOM 2510 C CA . SER A 1 310 ? -8.909 24.400 38.149 1.00 69.50 310 SER A CA 1
ATOM 2511 C C . SER A 1 310 ? -9.048 25.002 36.740 1.00 69.50 310 SER A C 1
ATOM 2513 O O . SER A 1 310 ? -8.947 26.220 36.580 1.00 69.50 310 SER A O 1
ATOM 2515 N N . GLN A 1 311 ? -9.390 24.181 35.738 1.00 67.81 311 GLN A N 1
ATOM 2516 C CA . GLN A 1 311 ? -9.690 24.602 34.358 1.00 67.81 311 GLN A CA 1
ATOM 2517 C C . GLN A 1 311 ? -10.971 25.453 34.253 1.00 67.81 311 GLN A C 1
ATOM 2519 O O . GLN A 1 311 ? -11.065 26.369 33.431 1.00 67.81 311 GLN A O 1
ATOM 2524 N N . ARG A 1 312 ? -11.987 25.175 35.085 1.00 62.94 312 ARG A N 1
ATOM 2525 C CA . ARG A 1 312 ? -13.234 25.966 35.128 1.00 62.94 312 ARG A CA 1
ATOM 2526 C C . ARG A 1 312 ? -13.032 27.338 35.764 1.00 62.94 312 ARG A C 1
ATOM 2528 O O . ARG A 1 312 ? -13.672 28.293 35.331 1.00 62.94 312 ARG A O 1
ATOM 2535 N N . ILE A 1 313 ? -12.152 27.436 36.759 1.00 60.53 313 ILE A N 1
ATOM 2536 C CA . ILE A 1 313 ? -11.799 28.707 37.400 1.00 60.53 313 ILE A CA 1
ATOM 2537 C C . ILE A 1 313 ? -11.049 29.602 36.408 1.00 60.53 313 ILE A C 1
ATOM 2539 O O . ILE A 1 313 ? -11.401 30.765 36.262 1.00 60.53 313 ILE A O 1
ATOM 2543 N N . THR A 1 314 ? -10.092 29.067 35.644 1.00 55.97 314 THR A N 1
ATOM 2544 C CA . THR A 1 314 ? -9.343 29.856 34.646 1.00 55.97 314 THR A CA 1
ATOM 2545 C C . THR A 1 314 ? -10.226 30.394 33.516 1.00 55.97 314 THR A C 1
ATOM 2547 O O . THR A 1 314 ? -10.023 31.521 33.082 1.00 55.97 314 THR A O 1
ATOM 2550 N N . ARG A 1 315 ? -11.249 29.645 33.078 1.00 51.94 315 ARG A N 1
ATOM 2551 C CA . ARG A 1 315 ? -12.204 30.094 32.041 1.00 51.94 315 ARG A CA 1
ATOM 2552 C C . ARG A 1 315 ? -13.246 31.115 32.508 1.00 51.94 315 ARG A C 1
ATOM 2554 O O . ARG A 1 315 ? -13.921 31.687 31.664 1.00 51.94 315 ARG A O 1
ATOM 2561 N N . ARG A 1 316 ? -13.437 31.305 33.817 1.00 51.59 316 ARG A N 1
ATOM 2562 C CA . A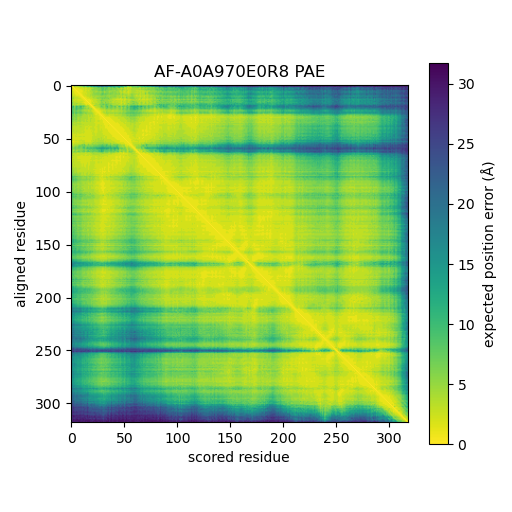RG A 1 316 ? -14.351 32.327 34.369 1.00 51.59 316 ARG A CA 1
ATOM 2563 C C . ARG A 1 316 ? -13.646 33.643 34.708 1.00 51.59 316 ARG A C 1
ATOM 2565 O O . ARG A 1 316 ? -14.326 34.625 34.978 1.00 51.59 316 ARG A O 1
ATOM 2572 N N . SER A 1 317 ? -12.316 33.639 34.713 1.00 50.59 317 SER A N 1
ATOM 2573 C CA . SER A 1 317 ? -11.468 34.765 35.124 1.00 50.59 317 SER A CA 1
ATOM 2574 C C . SER A 1 317 ? -10.832 35.524 33.953 1.00 50.59 317 SER A C 1
ATOM 2576 O O . SER A 1 317 ? -10.030 36.423 34.197 1.00 50.59 317 SER A O 1
ATOM 2578 N N . GLY A 1 318 ? -11.139 35.146 32.709 1.00 42.69 318 GLY A N 1
ATOM 2579 C CA . GLY A 1 318 ? -10.718 35.825 31.479 1.00 42.69 318 GLY A CA 1
ATOM 2580 C C . GLY A 1 318 ? -11.925 36.144 30.617 1.00 42.69 318 GLY A C 1
ATOM 2581 O O . GLY A 1 318 ? -11.865 37.175 29.919 1.00 42.69 318 GLY A O 1
#

Mean predicted aligned error: 7.48 Å

Solvent-accessible surface area (backbone atoms only — not comparable to full-atom values): 17323 Å² total; per-residue (Å²): 129,59,59,62,57,54,46,41,73,74,39,81,62,54,60,54,50,58,76,47,58,68,55,63,68,73,75,50,65,45,46,73,34,60,72,55,51,50,49,30,51,53,26,43,58,52,36,42,52,50,51,49,35,37,58,73,62,78,37,93,68,68,75,71,48,53,65,31,50,52,48,30,49,53,33,49,49,53,52,53,49,52,41,66,79,40,69,84,44,87,47,46,39,32,38,68,47,52,52,49,34,57,77,66,72,35,60,70,56,54,49,56,24,40,78,46,70,22,36,61,42,56,91,47,49,29,75,64,68,42,65,70,62,56,59,67,42,47,72,59,50,34,66,62,33,47,83,56,42,30,42,70,77,48,70,46,93,88,49,66,24,40,32,27,33,35,68,96,43,66,83,39,44,33,33,32,44,43,42,58,51,25,58,37,39,32,31,48,84,74,77,41,79,39,84,37,76,91,38,55,65,61,51,49,76,63,35,37,49,51,82,41,79,68,44,48,51,54,30,51,51,43,45,58,77,48,33,58,84,74,48,29,40,79,70,47,76,40,78,88,83,37,32,34,32,31,33,39,71,92,45,88,35,31,43,37,34,43,44,66,64,49,41,34,68,30,36,49,28,69,83,39,50,70,61,12,49,55,44,42,59,53,52,67,72,35,92,72,39,46,81,34,49,63,67,56,50,51,52,52,52,53,53,50,50,56,52,55,51,54,56,53,54,58,69,74,74,112

pLDDT: mean 90.84, std 8.07, range [42.69, 98.19]

Secondary structure (DSSP, 8-state):
--HHHHHHHHSTTHHHHHHSTTHHHHT-SBPPPHHHHHHHHHHHHHHHHHHHHHHTTS---STTHHHHHHHHHHHHHHHHHHHHHHTT-TTBPBHHHHHHHHHTT-HHHHHHHHHTTTB--HHHHTT---HHHHHHHHHHHHHHHGGGTEEEEEE-SSSSEEEEEETTEEEEEEEEEHHHHHHHHGGGGGTSPPSS---HHHHHTT-EE---HHHHHHHHHHHHHHGGGGTEEEEEEETTTTEEEEEESSSSEEEEEEHHHHHHHHGGGGT-HHHHHHHHHHHTTSTTEEEEEHHHHHHHHHHHHHHHHHHHHHHH--

Radius of gyration: 31.11 Å; Cα contacts (8 Å, |Δi|>4): 406; chains: 1; bounding box: 66×54×88 Å

Nearest PDB structures (foldseek):
  7wuw-assembly1_C  TM=8.461E-01  e=5.550E+00  Streptomyces sahachiroi

Sequence (318 aa):
MSRRVELANKYEGIIDAVEDSDRIFDLLELMIPDHLKQSCFKATDELEKLVEQYVLGKESTTGSLRPAWERYNEAKEAILTYDEQNRHNKWKVTRRVEKALRSNLRDDVIRMLNDNDCTITPLTLHRITERTFLKNLIPQWNRHLASIGVNIIELSLYSPSYIYTVASRSNLKWLISHSDLAYGFGHILFGEAPYLQLTERNLLMKSVLHQTPASVRLVVDAIKDNCAAVGLHLEEIDEFVGRIIFRKVDEQTYLQTSIKALVEKVAPIVSHPQDGIAVLQEFLRSQDVEELSLEQLRLQREAGRAFGESQRITRRSG